Protein AF-0000000084335684 (afdb_homodimer)

Secondary structure (DSSP, 8-state):
--EEEEEEE-S-HHHHIIIIIIIT--EEEEEEESSTTSPEEEEEEETTEEEEEE-STTS--SS-EEEEES-TTHHHHHHHHHSS--TT--PPEE--TT-TTEEEEEEE-TTS-EEEEEEE--/--EEEEEEE-S-HHHHIIIIIIIT--EEEEEEESSTTSPEEEEEEETTEEEEEE-STTS--SS-EEEEES-TTHHHHHHHHHSS--TT--PPEE--TT-TTEEEEEEE-TTS-EEEEEEE--

InterPro domains:
  IPR000335 Bleomycin resistance protein [PF19581] (3-121)
  IPR029068 Glyoxalase/Bleomycin resistance protein/Dihydroxybiphenyl dioxygenase [G3DSA:3.10.180.10] (1-122)
  IPR029068 Glyoxalase/Bleomycin resistance protein/Dihydroxybiphenyl dioxygenase [SSF54593] (1-117)

Radius of gyration: 18.25 Å; Cα contacts (8 Å, |Δi|>4): 541; chains: 2; bounding box: 50×51×39 Å

Nearest PDB structures (foldseek):
  3l7t-assembly2_C  TM=7.095E-01  e=2.913E-07  Streptococcus mutans
  2p25-assembly1_A-2  TM=6.835E-01  e=1.635E-06  Enterococcus faecalis V583
  3hnq-assembly1_A  TM=6.588E-01  e=1.278E-06  Salmonella enterica subsp. enterica serovar Typhimurium
  5uhj-assembly2_B-3  TM=6.786E-01  e=2.677E-06  Streptomyces sp. CB03234
  2rk9-assembly1_B  TM=3.819E-01  e=3.561E-05  Vibrio splendidus 12B01

Structure (mmCIF, N/CA/C/O backbone):
data_AF-0000000084335684-model_v1
#
loop_
_entity.id
_entity.type
_entity.pdbx_description
1 polymer 'VOC domain-containing protein'
#
loop_
_atom_site.group_PDB
_atom_site.id
_atom_site.type_symbol
_atom_site.label_atom_id
_atom_site.label_alt_id
_atom_site.label_comp_id
_atom_site.label_asym_id
_atom_site.label_entity_id
_atom_site.label_seq_id
_atom_site.pdbx_PDB_ins_code
_atom_site.Cartn_x
_atom_site.Cartn_y
_atom_site.Cartn_z
_atom_site.occupancy
_atom_site.B_iso_or_equiv
_atom_site.auth_seq_id
_atom_site.auth_comp_id
_atom_site.auth_asym_id
_atom_site.auth_atom_id
_atom_site.pdbx_PDB_model_num
ATOM 1 N N . MET A 1 1 ? -1.826 -1.615 17.359 1 92 1 MET A N 1
ATOM 2 C CA . MET A 1 1 ? -0.884 -1.195 16.328 1 92 1 MET A CA 1
ATOM 3 C C . MET A 1 1 ? -1.596 -0.984 14.992 1 92 1 MET A C 1
ATOM 5 O O . MET A 1 1 ? -2.453 -1.781 14.609 1 92 1 MET A O 1
ATOM 9 N N . PRO A 1 2 ? -1.287 0.105 14.398 1 96.75 2 PRO A N 1
ATOM 10 C CA . PRO A 1 2 ? -1.98 0.333 13.125 1 96.75 2 PRO A CA 1
ATOM 11 C C . PRO A 1 2 ? -1.659 -0.731 12.078 1 96.75 2 PRO A C 1
ATOM 13 O O . PRO A 1 2 ? -0.6 -1.36 12.141 1 96.75 2 PRO A O 1
ATOM 16 N N . THR A 1 3 ? -2.57 -0.961 11.18 1 97.69 3 THR A N 1
ATOM 17 C CA . THR A 1 3 ? -2.4 -1.87 10.055 1 97.69 3 THR A CA 1
ATOM 18 C C . THR A 1 3 ? -2.453 -1.107 8.734 1 97.69 3 THR A C 1
ATOM 20 O O . THR A 1 3 ? -3.43 -0.412 8.453 1 97.69 3 THR A O 1
ATOM 23 N N . VAL A 1 4 ? -1.436 -1.189 7.996 1 98.75 4 VAL A N 1
ATOM 24 C CA . VAL A 1 4 ? -1.37 -0.541 6.691 1 98.75 4 VAL A CA 1
ATOM 25 C C . VAL A 1 4 ? -1.86 -1.501 5.609 1 98.75 4 VAL A C 1
ATOM 27 O O . VAL A 1 4 ? -1.345 -2.615 5.48 1 98.75 4 VAL A O 1
ATOM 30 N N . ILE A 1 5 ? -2.826 -1.04 4.84 1 98.81 5 ILE A N 1
ATOM 31 C CA . ILE A 1 5 ? -3.406 -1.877 3.795 1 98.81 5 ILE A CA 1
ATOM 32 C C . ILE A 1 5 ? -3.418 -1.117 2.471 1 98.81 5 ILE A C 1
ATOM 34 O O . ILE A 1 5 ? -4.219 -0.199 2.281 1 98.81 5 ILE A O 1
ATOM 38 N N . PRO A 1 6 ? -2.543 -1.491 1.569 1 98.75 6 PRO A N 1
ATOM 39 C CA . PRO A 1 6 ? -2.672 -0.898 0.236 1 98.75 6 PRO A CA 1
ATOM 40 C C . PRO A 1 6 ? -3.971 -1.294 -0.463 1 98.75 6 PRO A C 1
ATOM 42 O O . PRO A 1 6 ? -4.438 -2.426 -0.311 1 98.75 6 PRO A O 1
ATOM 45 N N . VAL A 1 7 ? -4.508 -0.344 -1.202 1 98.56 7 VAL A N 1
ATOM 46 C CA . VAL A 1 7 ? -5.637 -0.611 -2.092 1 98.56 7 VAL A CA 1
ATOM 47 C C . VAL A 1 7 ? -5.156 -0.622 -3.541 1 98.56 7 VAL A C 1
ATOM 49 O O . VAL A 1 7 ? -4.73 0.408 -4.066 1 98.56 7 VAL A O 1
ATOM 52 N N . LEU A 1 8 ? -5.273 -1.723 -4.16 1 98.62 8 LEU A N 1
ATOM 53 C CA . LEU A 1 8 ? -4.805 -1.87 -5.531 1 98.62 8 LEU A CA 1
ATOM 54 C C . LEU A 1 8 ? -5.977 -1.92 -6.508 1 98.62 8 LEU A C 1
ATOM 56 O O . LEU A 1 8 ? -6.961 -2.621 -6.262 1 98.62 8 LEU A O 1
ATOM 60 N N . ARG A 1 9 ? -5.828 -1.155 -7.586 1 98.31 9 ARG A N 1
ATOM 61 C CA . ARG A 1 9 ? -6.836 -1.132 -8.641 1 98.31 9 ARG A CA 1
ATOM 62 C C . ARG A 1 9 ? -6.867 -2.455 -9.398 1 98.31 9 ARG A C 1
ATOM 64 O O . ARG A 1 9 ? -5.816 -3.012 -9.727 1 98.31 9 ARG A O 1
ATOM 71 N N . ILE A 1 10 ? -8.016 -2.945 -9.641 1 98.31 10 ILE A N 1
ATOM 72 C CA . ILE A 1 10 ? -8.18 -4.121 -10.484 1 98.31 10 ILE A CA 1
ATOM 73 C C . ILE A 1 10 ? -9.258 -3.848 -11.539 1 98.31 10 ILE A C 1
ATOM 75 O O . ILE A 1 10 ? -10.07 -2.934 -11.375 1 98.31 10 ILE A O 1
ATOM 79 N N . TYR A 1 11 ? -9.305 -4.648 -12.656 1 96.81 11 TYR A N 1
ATOM 80 C CA . TYR A 1 11 ? -10.258 -4.391 -13.727 1 96.81 11 TYR A CA 1
ATOM 81 C C . TYR A 1 11 ? -11.133 -5.609 -13.992 1 96.81 11 TYR A C 1
ATOM 83 O O . TYR A 1 11 ? -12.25 -5.484 -14.5 1 96.81 11 TYR A O 1
ATOM 91 N N . ASP A 1 12 ? -10.602 -6.816 -13.75 1 96.81 12 ASP A N 1
ATOM 92 C CA . ASP A 1 12 ? -11.297 -8.062 -14.062 1 96.81 12 ASP A CA 1
ATOM 93 C C . ASP A 1 12 ? -11.281 -9.016 -12.875 1 96.81 12 ASP A C 1
ATOM 95 O O . ASP A 1 12 ? -10.219 -9.484 -12.461 1 96.81 12 ASP A O 1
ATOM 99 N N . TYR A 1 13 ? -12.438 -9.359 -12.391 1 97.19 13 TYR A N 1
ATOM 100 C CA . TYR A 1 13 ? -12.578 -10.18 -11.195 1 97.19 13 TYR A CA 1
ATOM 101 C C . TYR A 1 13 ? -11.914 -11.539 -11.383 1 97.19 13 TYR A C 1
ATOM 103 O O . TYR A 1 13 ? -11.125 -11.977 -10.547 1 97.19 13 TYR A O 1
ATOM 111 N N . ASN A 1 14 ? -12.227 -12.195 -12.477 1 97.94 14 ASN A N 1
ATOM 112 C CA . ASN A 1 14 ? -11.734 -13.555 -12.695 1 97.94 14 ASN A CA 1
ATOM 113 C C . ASN A 1 14 ? -10.219 -13.586 -12.82 1 97.94 14 ASN A C 1
ATOM 115 O O . ASN A 1 14 ? -9.562 -14.477 -12.273 1 97.94 14 A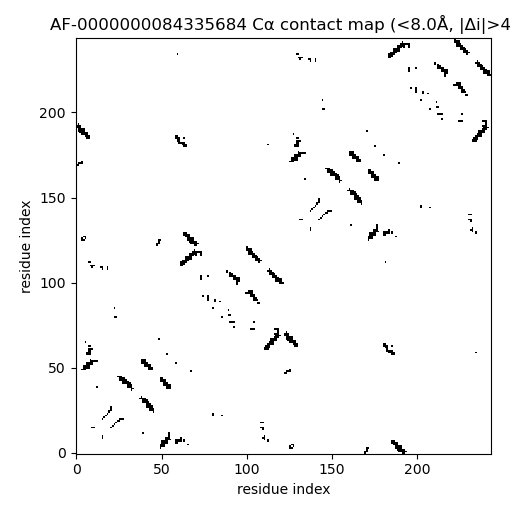SN A O 1
ATOM 119 N N . LYS A 1 15 ? -9.664 -12.641 -13.539 1 97.88 15 LYS A N 1
ATOM 120 C CA . LYS A 1 15 ? -8.211 -12.562 -13.672 1 97.88 15 LYS A CA 1
ATOM 121 C C . LYS A 1 15 ? -7.555 -12.242 -12.336 1 97.88 15 LYS A C 1
ATOM 123 O O . LYS A 1 15 ? -6.445 -12.703 -12.055 1 97.88 15 LYS A O 1
ATOM 128 N N . THR A 1 16 ? -8.234 -11.438 -11.578 1 98.38 16 THR A N 1
ATOM 129 C CA . THR A 1 16 ? -7.75 -11.086 -10.25 1 98.38 16 THR A CA 1
ATOM 130 C C . THR A 1 16 ? -7.695 -12.32 -9.352 1 98.38 16 THR A C 1
ATOM 132 O O . THR A 1 16 ? -6.688 -12.562 -8.68 1 98.38 16 THR A O 1
ATOM 135 N N . ILE A 1 17 ? -8.727 -13.102 -9.367 1 98.38 17 ILE A N 1
ATOM 136 C CA . ILE A 1 17 ? -8.805 -14.32 -8.562 1 98.38 17 ILE A CA 1
ATOM 137 C C . ILE A 1 17 ? -7.746 -15.32 -9.031 1 98.38 17 ILE A C 1
ATOM 139 O O . ILE A 1 17 ? -7.055 -15.93 -8.211 1 98.38 17 ILE A O 1
ATOM 143 N N . GLU A 1 18 ? -7.594 -15.453 -10.312 1 97.88 18 GLU A N 1
ATOM 144 C CA . GLU A 1 18 ? -6.57 -16.328 -10.875 1 97.88 18 GLU A CA 1
ATOM 145 C C . GLU A 1 18 ? -5.184 -15.961 -10.352 1 97.88 18 GLU A C 1
ATOM 147 O O . GLU A 1 18 ? -4.41 -16.844 -9.961 1 97.88 18 GLU A O 1
ATOM 152 N N . PHE A 1 19 ? -4.887 -14.742 -10.273 1 98.19 19 PHE A N 1
ATOM 153 C CA . PHE A 1 19 ? -3.561 -14.258 -9.906 1 98.19 19 PHE A CA 1
ATOM 154 C C . PHE A 1 19 ? -3.361 -14.305 -8.398 1 98.19 19 PHE A C 1
ATOM 156 O O . PHE A 1 19 ? -2.449 -14.969 -7.91 1 98.19 19 PHE A O 1
ATOM 163 N N . TYR A 1 20 ? -4.188 -13.648 -7.613 1 98.69 20 TYR A N 1
ATOM 164 C CA . TYR A 1 20 ? -3.957 -13.438 -6.191 1 98.69 20 TYR A CA 1
ATOM 165 C C . TYR A 1 20 ? -4.316 -14.68 -5.387 1 98.69 20 TYR A C 1
ATOM 167 O O . TYR A 1 20 ? -3.619 -15.031 -4.43 1 98.69 20 TYR A O 1
ATOM 175 N N . VAL A 1 21 ? -5.371 -15.328 -5.766 1 98.44 21 VAL A N 1
ATOM 176 C CA . VAL A 1 21 ? -5.875 -16.438 -4.953 1 98.44 21 VAL A CA 1
ATOM 177 C C . VAL A 1 21 ? -5.305 -17.75 -5.461 1 98.44 21 VAL A C 1
ATOM 179 O O . VAL A 1 21 ? -4.59 -18.453 -4.734 1 98.44 21 VAL A O 1
ATOM 182 N N . ASN A 1 22 ? -5.57 -18.047 -6.73 1 97.44 22 ASN A N 1
ATOM 183 C CA . ASN A 1 22 ? -5.223 -19.359 -7.25 1 97.44 22 ASN A CA 1
ATOM 184 C C . ASN A 1 22 ? -3.713 -19.516 -7.402 1 97.44 22 ASN A C 1
ATOM 186 O O . ASN A 1 22 ? -3.166 -20.578 -7.105 1 97.44 22 ASN A O 1
ATOM 190 N N . TRP A 1 23 ? -3.094 -18.516 -7.828 1 97.62 23 TRP A N 1
ATOM 191 C CA . TRP A 1 23 ? -1.664 -18.625 -8.086 1 97.62 23 TRP A CA 1
ATOM 192 C C . TRP A 1 23 ? -0.85 -18.203 -6.871 1 97.62 23 TRP A C 1
ATOM 194 O O . TRP A 1 23 ? -0.057 -18.984 -6.344 1 97.62 23 TRP A O 1
ATOM 204 N N . LEU A 1 24 ? -1.049 -17.031 -6.328 1 97.88 24 LEU A N 1
ATOM 205 C CA . LEU A 1 24 ? -0.228 -16.5 -5.242 1 97.88 24 LEU A CA 1
ATOM 206 C C . LEU A 1 24 ? -0.631 -17.125 -3.906 1 97.88 24 LEU A C 1
ATOM 208 O O . LEU A 1 24 ? 0.112 -17.031 -2.928 1 97.88 24 LEU A O 1
ATOM 212 N N . GLY A 1 25 ? -1.859 -17.594 -3.789 1 98.19 25 GLY A N 1
ATOM 213 C CA . GLY A 1 25 ? -2.26 -18.312 -2.594 1 98.19 25 GLY A CA 1
ATOM 214 C C . GLY A 1 25 ? -2.863 -17.422 -1.527 1 98.19 25 GLY A C 1
ATOM 215 O O . GLY A 1 25 ? -2.912 -17.797 -0.353 1 98.19 25 GLY A O 1
ATOM 216 N N . PHE A 1 26 ? -3.27 -16.234 -1.923 1 98.81 26 PHE A N 1
ATOM 217 C CA . PHE A 1 26 ? -4.027 -15.406 -0.987 1 98.81 26 PHE A CA 1
ATOM 218 C C . PHE A 1 26 ? -5.418 -15.984 -0.758 1 98.81 26 PHE A C 1
ATOM 220 O O . PHE A 1 26 ? -5.93 -16.734 -1.595 1 98.81 26 PHE A O 1
ATOM 227 N N . LYS A 1 27 ? -5.984 -15.617 0.351 1 98.75 27 LYS A N 1
ATOM 228 C CA . LYS A 1 27 ? -7.371 -15.961 0.646 1 98.75 27 LYS A CA 1
ATOM 229 C C . LYS A 1 27 ? -8.266 -14.719 0.59 1 98.75 27 LYS A C 1
ATOM 231 O O . LYS A 1 27 ? -7.832 -13.625 0.948 1 98.75 27 LYS A O 1
ATOM 236 N N . ILE A 1 28 ? -9.5 -14.891 0.204 1 98.81 28 ILE A N 1
ATOM 237 C CA . ILE A 1 28 ? -10.484 -13.812 0.277 1 98.81 28 ILE A CA 1
ATOM 238 C C . ILE A 1 28 ? -11.055 -13.734 1.69 1 98.81 28 ILE A C 1
ATOM 240 O O . ILE A 1 28 ? -11.664 -14.695 2.178 1 98.81 28 ILE A O 1
ATOM 244 N N . ASP A 1 29 ? -10.852 -12.641 2.291 1 98.69 29 ASP A N 1
ATOM 245 C CA . ASP A 1 29 ? -11.445 -12.461 3.611 1 98.69 29 ASP A CA 1
ATOM 246 C C . ASP A 1 29 ? -12.922 -12.078 3.502 1 98.69 29 ASP A C 1
ATOM 248 O O . ASP A 1 29 ? -13.766 -12.609 4.23 1 98.69 29 ASP A O 1
ATOM 252 N N . TRP A 1 30 ? -13.203 -11.078 2.674 1 97.94 30 TRP A N 1
ATOM 253 C CA . TRP A 1 30 ? -14.562 -10.656 2.369 1 97.94 30 TRP A CA 1
ATOM 254 C C . TRP A 1 30 ? -14.617 -9.914 1.037 1 97.94 30 TRP A C 1
ATOM 256 O O . TRP A 1 30 ? -13.594 -9.422 0.552 1 97.94 30 TRP A O 1
ATOM 266 N N . GLU A 1 31 ? -15.773 -9.891 0.473 1 96.81 31 GLU A N 1
ATOM 267 C CA . GLU A 1 31 ? -16.109 -9.125 -0.723 1 96.81 31 GLU A CA 1
ATOM 268 C C . GLU A 1 31 ? -17.359 -8.281 -0.504 1 96.81 31 GLU A C 1
ATOM 270 O O . GLU A 1 31 ? -18.297 -8.703 0.186 1 96.81 31 GLU A O 1
ATOM 275 N N . HIS A 1 32 ? -17.25 -7.156 -1.11 1 94.69 32 HIS A N 1
ATOM 276 C CA . HIS A 1 32 ? -18.422 -6.277 -1.031 1 94.69 32 HIS A CA 1
ATOM 277 C C . HIS A 1 32 ? -18.797 -5.746 -2.408 1 94.69 32 HIS A C 1
ATOM 279 O O . HIS A 1 32 ? -17.938 -5.375 -3.199 1 94.69 32 HIS A O 1
ATOM 285 N N . ARG A 1 33 ? -20.109 -5.832 -2.711 1 94.12 33 ARG A N 1
ATOM 286 C CA . ARG A 1 33 ? -20.719 -5.172 -3.855 1 94.12 33 ARG A CA 1
ATOM 287 C C . ARG A 1 33 ? -21.969 -4.391 -3.43 1 94.12 33 ARG A C 1
ATOM 289 O O . ARG A 1 33 ? -22.766 -4.875 -2.631 1 94.12 33 ARG A O 1
ATOM 296 N N . PHE A 1 34 ? -22.141 -3.209 -3.973 1 88.31 34 PHE A N 1
ATOM 297 C CA . PHE A 1 34 ? -23.312 -2.418 -3.617 1 88.31 34 PHE A CA 1
ATOM 298 C C . PHE A 1 34 ? -24.594 -3.064 -4.152 1 88.31 34 PHE A C 1
ATOM 300 O O . PHE A 1 34 ? -25.625 -3.076 -3.477 1 88.31 34 PHE A O 1
ATOM 307 N N . GLU A 1 35 ? -24.562 -3.467 -5.363 1 89.38 35 GLU A N 1
ATOM 308 C CA . GLU A 1 35 ? -25.641 -4.18 -6.039 1 89.38 35 GLU A CA 1
ATOM 309 C C . GLU A 1 35 ? -25.094 -5.203 -7.031 1 89.38 35 GLU A C 1
ATOM 311 O O . GLU A 1 35 ? -23.891 -5.273 -7.246 1 89.38 35 GLU A O 1
ATOM 316 N N . ASP A 1 36 ? -26.203 -5.77 -7.594 1 85.69 36 ASP A N 1
ATOM 317 C CA . ASP A 1 36 ? -25.797 -6.707 -8.641 1 85.69 36 ASP A CA 1
ATOM 318 C C . ASP A 1 36 ? -25.172 -5.973 -9.828 1 85.69 36 ASP A C 1
ATOM 320 O O . ASP A 1 36 ? -25.625 -4.887 -10.195 1 85.69 36 ASP A O 1
ATOM 324 N N . ASN A 1 37 ? -24.125 -6.234 -10.367 1 90.62 37 ASN A N 1
ATOM 325 C CA . ASN A 1 37 ? -23.453 -5.672 -11.531 1 90.62 37 ASN A CA 1
ATOM 326 C C . ASN A 1 37 ? -22.641 -4.426 -11.164 1 90.62 37 ASN A C 1
ATOM 328 O O . ASN A 1 37 ? -22.656 -3.439 -11.898 1 90.62 37 ASN A O 1
ATOM 332 N N . THR A 1 38 ? -22.375 -4.258 -9.969 1 93.69 38 THR A N 1
ATOM 333 C CA . THR A 1 38 ? -21.516 -3.17 -9.539 1 93.69 38 THR A CA 1
ATOM 334 C C . THR A 1 38 ? -20.109 -3.686 -9.219 1 93.69 38 THR A C 1
ATOM 336 O O . THR A 1 38 ? -19.922 -4.883 -9.008 1 93.69 38 THR A O 1
ATOM 339 N N . PRO A 1 39 ? -19.172 -2.814 -9.227 1 96 39 PRO A N 1
ATOM 340 C CA . PRO A 1 39 ? -17.781 -3.225 -8.992 1 96 39 PRO A CA 1
ATOM 341 C C . PRO A 1 39 ? -17.594 -3.879 -7.629 1 96 39 PRO A C 1
ATOM 343 O O . PRO A 1 39 ? -18.312 -3.566 -6.68 1 96 39 PRO A O 1
ATOM 346 N N . VAL A 1 40 ? -16.609 -4.684 -7.59 1 97.69 40 VAL A N 1
ATOM 347 C CA . VAL A 1 40 ? -16.297 -5.391 -6.355 1 97.69 40 VAL A CA 1
ATOM 348 C C . VAL A 1 40 ? -15.211 -4.629 -5.59 1 97.69 40 VAL A C 1
ATOM 350 O O . VAL A 1 40 ? -14.328 -4.016 -6.195 1 97.69 40 VAL A O 1
ATOM 353 N N . TYR A 1 41 ? -15.312 -4.625 -4.32 1 97.38 41 TYR A N 1
ATOM 354 C CA . TYR A 1 41 ? -14.266 -4.301 -3.361 1 97.38 41 TYR A CA 1
ATOM 355 C C . TYR A 1 41 ? -13.992 -5.48 -2.432 1 97.38 41 TYR A C 1
ATOM 357 O O . TYR A 1 41 ? -14.922 -6.043 -1.85 1 97.38 41 TYR A O 1
ATOM 365 N N . MET A 1 42 ? -12.719 -5.855 -2.301 1 98.38 42 MET A N 1
ATOM 366 C CA . MET A 1 42 ? -12.461 -7.039 -1.482 1 98.38 42 MET A CA 1
ATOM 367 C C . MET A 1 42 ? -11.164 -6.891 -0.7 1 98.38 42 MET A C 1
ATOM 369 O O . MET A 1 42 ? -10.281 -6.121 -1.09 1 98.38 42 MET A O 1
ATOM 373 N N . GLN A 1 43 ? -11.125 -7.605 0.397 1 98.75 43 GLN A N 1
ATOM 374 C CA . GLN A 1 43 ? -9.867 -7.805 1.109 1 98.75 43 GLN A CA 1
ATOM 375 C C . GLN A 1 43 ? -9.359 -9.234 0.935 1 98.75 43 GLN A C 1
ATOM 377 O O . GLN A 1 43 ? -10.125 -10.188 1.05 1 98.75 43 GLN A O 1
ATOM 382 N N . VAL A 1 44 ? -8.07 -9.352 0.601 1 98.88 44 VAL A N 1
ATOM 383 C CA . VAL A 1 44 ? -7.406 -10.648 0.568 1 98.88 44 VAL A CA 1
ATOM 384 C C . VAL A 1 44 ? -6.234 -10.656 1.547 1 98.88 44 VAL A C 1
ATOM 386 O O . VAL A 1 44 ? -5.691 -9.602 1.883 1 98.88 44 VAL A O 1
ATOM 389 N N . SER A 1 45 ? -5.879 -11.875 1.994 1 98.81 45 SER A N 1
ATOM 390 C CA . SER A 1 45 ? -4.773 -11.969 2.943 1 98.81 45 SER A CA 1
ATOM 391 C C . SER A 1 45 ? -3.92 -13.203 2.682 1 98.81 45 SER A C 1
ATOM 393 O O . SER A 1 45 ? -4.391 -14.172 2.086 1 98.81 45 SER A O 1
ATOM 395 N N . LYS A 1 46 ? -2.73 -13.227 2.936 1 98.44 46 LYS A N 1
ATOM 396 C CA . LYS A 1 46 ? -1.769 -14.312 3.08 1 98.44 46 LYS A CA 1
ATOM 397 C C . LYS A 1 46 ? -0.983 -14.18 4.383 1 98.44 46 LYS A C 1
ATOM 399 O O . LYS A 1 46 ? -0.002 -13.438 4.449 1 98.44 46 LYS A O 1
ATOM 404 N N . GLY A 1 47 ? -1.451 -14.945 5.441 1 96.81 47 GLY A N 1
ATOM 405 C CA . GLY A 1 47 ? -0.948 -14.664 6.777 1 96.81 47 GLY A CA 1
ATOM 406 C C . GLY A 1 47 ? -1.273 -13.258 7.25 1 96.81 47 GLY A C 1
ATOM 407 O O . GLY A 1 47 ? -2.436 -12.844 7.234 1 96.81 47 GLY A O 1
ATOM 408 N N . ASP A 1 48 ? -0.213 -12.492 7.566 1 96.62 48 ASP A N 1
ATOM 409 C CA . ASP A 1 48 ? -0.411 -11.148 8.109 1 96.62 48 ASP A CA 1
ATOM 410 C C . ASP A 1 48 ? -0.372 -10.102 7.004 1 96.62 48 ASP A C 1
ATOM 412 O O . ASP A 1 48 ? -0.43 -8.898 7.281 1 96.62 48 ASP A O 1
ATOM 416 N N . ILE A 1 49 ? -0.248 -10.508 5.805 1 98.56 49 ILE A N 1
ATOM 417 C CA . ILE A 1 49 ? -0.284 -9.594 4.672 1 98.56 49 ILE A CA 1
ATOM 418 C C . ILE A 1 49 ? -1.734 -9.297 4.293 1 98.56 49 ILE A C 1
ATOM 420 O O . ILE A 1 49 ? -2.51 -10.219 4.02 1 98.56 49 ILE A O 1
ATOM 424 N N . LEU A 1 50 ? -2.082 -8.055 4.273 1 98.81 50 LEU A N 1
ATOM 425 C CA . LEU A 1 50 ? -3.418 -7.625 3.873 1 98.81 50 LEU A CA 1
ATOM 426 C C . LEU A 1 50 ? -3.354 -6.703 2.66 1 98.81 50 LEU A C 1
ATOM 428 O O . LEU A 1 50 ? -2.543 -5.777 2.623 1 98.81 50 LEU A O 1
ATOM 432 N N . LEU A 1 51 ? -4.16 -6.988 1.713 1 98.88 51 LEU A N 1
ATOM 433 C CA . LEU A 1 51 ? -4.379 -6.125 0.557 1 98.88 51 LEU A CA 1
ATOM 434 C C . LEU A 1 51 ? -5.871 -5.895 0.328 1 98.88 51 LEU A C 1
ATOM 436 O O . LEU A 1 51 ? -6.676 -6.812 0.485 1 98.88 51 LEU A O 1
ATOM 440 N N . ASN A 1 52 ? -6.184 -4.688 -0.043 1 98.81 52 ASN A N 1
ATOM 441 C CA . ASN A 1 52 ? -7.488 -4.457 -0.653 1 98.81 52 ASN A CA 1
ATOM 442 C C . ASN A 1 52 ? -7.387 -4.352 -2.172 1 98.81 52 ASN A C 1
ATOM 444 O O . ASN A 1 52 ? -6.422 -3.791 -2.695 1 98.81 52 ASN A O 1
ATOM 448 N N . LEU A 1 53 ? -8.305 -4.926 -2.814 1 98.75 53 LEU A N 1
ATOM 449 C CA . LEU A 1 53 ? -8.445 -4.891 -4.266 1 98.75 53 LEU A CA 1
ATOM 450 C C . LEU A 1 53 ? -9.758 -4.23 -4.676 1 98.75 53 LEU A C 1
ATOM 452 O O . LEU A 1 53 ? -10.828 -4.66 -4.246 1 98.75 53 LEU A O 1
ATOM 456 N N . SER A 1 54 ? -9.656 -3.238 -5.516 1 98.38 54 SER A N 1
ATOM 457 C CA . SER A 1 54 ? -10.859 -2.463 -5.805 1 98.38 54 SER A CA 1
ATOM 458 C C . SER A 1 54 ? -11.117 -2.371 -7.305 1 98.38 54 SER A C 1
ATOM 460 O O . SER A 1 54 ? -10.227 -1.981 -8.07 1 98.38 54 SER A O 1
ATOM 462 N N . GLU A 1 55 ? -12.305 -2.654 -7.66 1 97.62 55 GLU A N 1
ATOM 463 C CA . GLU A 1 55 ? -12.742 -2.504 -9.047 1 97.62 55 GLU A CA 1
ATOM 464 C C . GLU A 1 55 ? -13.352 -1.126 -9.281 1 97.62 55 GLU A C 1
ATOM 466 O O . GLU A 1 55 ? -13.727 -0.792 -10.406 1 97.62 55 GLU A O 1
ATOM 471 N N . HIS A 1 56 ? -13.477 -0.262 -8.289 1 95.88 56 HIS A N 1
ATOM 472 C CA . HIS A 1 56 ? -14.117 1.045 -8.406 1 95.88 56 HIS A CA 1
ATOM 473 C C . HIS A 1 56 ? -13.203 2.043 -9.109 1 95.88 56 HIS A C 1
ATOM 475 O O . HIS A 1 56 ? -12.023 2.158 -8.773 1 95.88 56 HIS A O 1
ATOM 481 N N . HIS A 1 57 ? -13.82 2.742 -10.031 1 92.25 57 HIS A N 1
ATOM 482 C CA . HIS A 1 57 ? -13.094 3.857 -10.617 1 92.25 57 HIS A CA 1
ATOM 483 C C . HIS A 1 57 ? -12.727 4.895 -9.562 1 92.25 57 HIS A C 1
ATOM 485 O O . HIS A 1 57 ? -13.531 5.191 -8.672 1 92.25 57 HIS A O 1
ATOM 491 N N . GLY A 1 58 ? -11.539 5.336 -9.578 1 90.44 58 GLY A N 1
ATOM 492 C CA . GLY A 1 58 ? -11.125 6.355 -8.633 1 90.44 58 GLY A CA 1
ATOM 493 C C . GLY A 1 58 ? -10.406 5.785 -7.422 1 90.44 58 GLY A C 1
ATOM 494 O O . GLY A 1 58 ? -9.773 6.523 -6.664 1 90.44 58 GLY A O 1
ATOM 495 N N . ASP A 1 59 ? -10.562 4.434 -7.148 1 93 59 ASP A N 1
ATOM 496 C CA . ASP A 1 59 ? -9.891 3.787 -6.027 1 93 59 ASP A CA 1
ATOM 497 C C . ASP A 1 59 ? -8.453 3.412 -6.391 1 93 59 ASP A C 1
ATOM 499 O O . ASP A 1 59 ? -8.07 2.244 -6.293 1 93 59 ASP A O 1
ATOM 503 N N . GLY A 1 60 ? -7.789 4.414 -6.848 1 93.06 60 GLY A N 1
ATOM 504 C CA . GLY A 1 60 ? -6.406 4.168 -7.227 1 93.06 60 GLY A CA 1
ATOM 505 C C . GLY A 1 60 ? -6.207 4.059 -8.727 1 93.06 60 GLY A C 1
ATOM 506 O O . GLY A 1 60 ? -7.16 4.199 -9.5 1 93.06 60 GLY A O 1
ATOM 507 N N . SER A 1 61 ? -4.977 3.932 -9.133 1 94.62 61 SER A N 1
ATOM 508 C CA . SER A 1 61 ? -4.586 3.768 -10.531 1 94.62 61 SER A CA 1
ATOM 509 C C . SER A 1 61 ? -3.846 2.451 -10.75 1 94.62 61 SER A C 1
ATOM 511 O O . SER A 1 61 ? -3.342 1.853 -9.797 1 94.62 61 SER A O 1
ATOM 513 N N . PRO A 1 62 ? -3.842 1.984 -12.016 1 95.44 62 PRO A N 1
ATOM 514 C CA . PRO A 1 62 ? -3.002 0.818 -12.297 1 95.44 62 PRO A CA 1
ATOM 515 C C . PRO A 1 62 ? -1.531 1.056 -11.969 1 95.44 62 PRO A C 1
ATOM 517 O O . PRO A 1 62 ? -1.128 2.195 -11.719 1 95.44 62 PRO A O 1
ATOM 520 N N . ASN A 1 63 ? -0.82 0.004 -11.836 1 97.25 63 ASN A N 1
ATOM 521 C CA . ASN A 1 63 ? 0.626 0.047 -11.648 1 97.25 63 ASN A CA 1
ATOM 522 C C . ASN A 1 63 ? 0.99 0.45 -10.219 1 97.25 63 ASN A C 1
ATOM 524 O O . ASN A 1 63 ? 1.947 1.196 -10.008 1 97.25 63 ASN A O 1
ATOM 528 N N . GLY A 1 64 ? 0.165 0.017 -9.273 1 97.62 64 GLY A N 1
ATOM 529 C CA . GLY A 1 64 ? 0.557 0.176 -7.883 1 97.62 64 GLY A CA 1
ATOM 530 C C . GLY A 1 64 ? 1.775 -0.647 -7.508 1 97.62 64 GLY A C 1
ATOM 531 O O . GLY A 1 64 ? 2.148 -1.576 -8.227 1 97.62 64 GLY A O 1
ATOM 532 N N . ARG A 1 65 ? 2.408 -0.24 -6.41 1 98.31 65 AR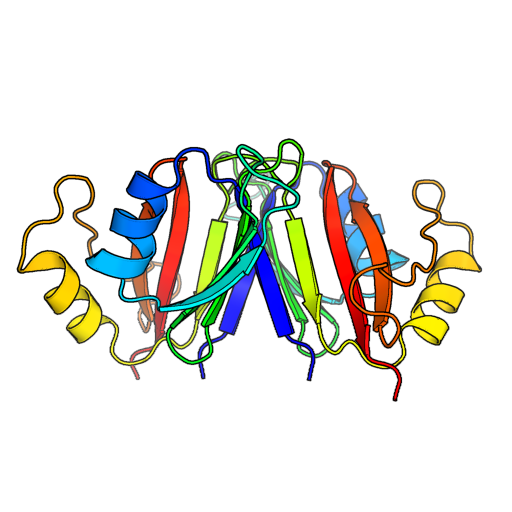G A N 1
ATOM 533 C CA . ARG A 1 65 ? 3.613 -0.921 -5.949 1 98.31 65 ARG A CA 1
ATOM 534 C C . ARG A 1 65 ? 3.561 -1.166 -4.445 1 98.31 65 ARG A C 1
ATOM 536 O O . ARG A 1 65 ? 3.223 -0.264 -3.674 1 98.31 65 ARG A O 1
ATOM 543 N N . VAL A 1 66 ? 3.877 -2.385 -4.051 1 98.69 66 VAL A N 1
ATOM 544 C CA . VAL A 1 66 ? 3.885 -2.789 -2.646 1 98.69 66 VAL A CA 1
ATOM 545 C C . VAL A 1 66 ? 5.141 -3.609 -2.354 1 98.69 66 VAL A C 1
ATOM 547 O O . VAL A 1 66 ? 5.484 -4.52 -3.111 1 98.69 66 VAL A O 1
ATOM 550 N N . ARG A 1 67 ? 5.797 -3.283 -1.3 1 98.38 67 ARG A N 1
ATOM 551 C CA . ARG A 1 67 ? 6.871 -4.113 -0.764 1 98.38 67 ARG A CA 1
ATOM 552 C C . ARG A 1 67 ? 6.398 -4.906 0.447 1 98.38 67 ARG A C 1
ATOM 554 O O . ARG A 1 67 ? 5.668 -4.387 1.293 1 98.38 67 ARG A O 1
ATOM 561 N N . ILE A 1 68 ? 6.742 -6.117 0.48 1 98.69 68 ILE A N 1
ATOM 562 C CA . ILE A 1 68 ? 6.4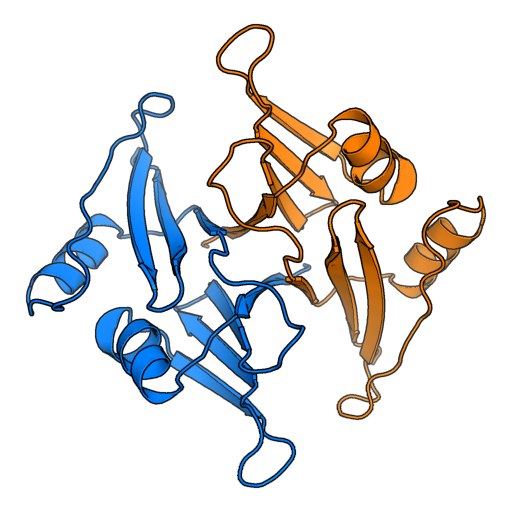57 -7 1.604 1 98.69 68 ILE A CA 1
ATOM 563 C C . ILE A 1 68 ? 7.762 -7.496 2.221 1 98.69 68 ILE A C 1
ATOM 565 O O . ILE A 1 68 ? 8.367 -8.445 1.725 1 98.69 68 ILE A O 1
ATOM 569 N N . LEU A 1 69 ? 8.125 -6.91 3.34 1 97.44 69 LEU A N 1
ATOM 570 C CA . LEU A 1 69 ? 9.391 -7.219 4.004 1 97.44 69 LEU A CA 1
ATOM 571 C C . LEU A 1 69 ? 9.211 -8.344 5.012 1 97.44 69 LEU A C 1
ATOM 573 O O . LEU A 1 69 ? 8.094 -8.617 5.457 1 97.44 69 LEU A O 1
ATOM 577 N N . ASN A 1 70 ? 10.305 -9 5.336 1 97.5 70 ASN A N 1
ATOM 578 C CA . ASN A 1 70 ? 10.344 -10.07 6.332 1 97.5 70 ASN A CA 1
ATOM 579 C C . ASN A 1 70 ? 9.422 -11.219 5.953 1 97.5 70 ASN A C 1
ATOM 581 O O . ASN A 1 70 ? 8.727 -11.773 6.812 1 97.5 70 ASN A O 1
ATOM 585 N N . PHE A 1 71 ? 9.281 -11.453 4.707 1 98.06 71 PHE A N 1
ATOM 586 C CA . PHE A 1 71 ? 8.547 -12.617 4.223 1 98.06 71 PHE A CA 1
ATOM 587 C C . PHE A 1 71 ? 9.359 -13.891 4.402 1 98.06 71 PHE A C 1
ATOM 589 O O . PHE A 1 71 ? 10.273 -14.164 3.625 1 98.06 71 PHE A O 1
ATOM 596 N N . LYS A 1 72 ? 9.031 -14.695 5.289 1 97 72 LYS A N 1
ATOM 597 C CA . LYS A 1 72 ? 9.805 -15.898 5.594 1 97 72 LYS A CA 1
ATOM 598 C C . LYS A 1 72 ? 9.492 -17.016 4.609 1 97 72 LYS A C 1
ATOM 600 O O . LYS A 1 72 ? 8.328 -17.234 4.262 1 97 72 LYS A O 1
ATOM 605 N N . GLY A 1 73 ? 10.531 -17.688 4.184 1 96.94 73 GLY A N 1
ATOM 606 C CA . GLY A 1 73 ? 10.352 -18.844 3.311 1 96.94 73 GLY A CA 1
ATOM 607 C C . GLY A 1 73 ? 10.164 -18.469 1.854 1 96.94 73 GLY A C 1
ATOM 608 O O . GLY A 1 73 ? 9.422 -19.125 1.125 1 96.94 73 GLY A O 1
ATOM 609 N N . LEU A 1 74 ? 10.867 -17.406 1.48 1 97.75 74 LEU A N 1
ATOM 610 C CA . LEU A 1 74 ? 10.648 -16.859 0.144 1 97.75 74 LEU A CA 1
ATOM 611 C C . LEU A 1 74 ? 11.125 -17.844 -0.924 1 97.75 74 LEU A C 1
ATOM 613 O O . LEU A 1 74 ? 10.477 -17.984 -1.964 1 97.75 74 LEU A O 1
ATOM 617 N N . ARG A 1 75 ? 12.219 -18.516 -0.739 1 96.5 75 ARG A N 1
ATOM 618 C CA . ARG A 1 75 ? 12.734 -19.469 -1.731 1 96.5 75 ARG A CA 1
ATOM 619 C C . ARG A 1 75 ? 11.742 -20.609 -1.964 1 96.5 75 ARG A C 1
ATOM 621 O O . ARG A 1 75 ? 11.5 -21 -3.107 1 96.5 75 ARG A O 1
ATOM 628 N N . ALA A 1 76 ? 11.234 -21.156 -0.87 1 96.94 76 ALA A N 1
ATOM 629 C CA . ALA A 1 76 ? 10.242 -22.219 -0.994 1 96.94 76 ALA A CA 1
ATOM 630 C C . ALA A 1 76 ? 8.984 -21.719 -1.693 1 96.94 76 ALA A C 1
ATOM 632 O O . ALA A 1 76 ? 8.398 -22.422 -2.518 1 96.94 76 ALA A O 1
ATOM 633 N N . TYR A 1 77 ? 8.586 -20.516 -1.297 1 97.12 77 TYR A N 1
ATOM 634 C CA . TYR A 1 77 ? 7.434 -19.891 -1.932 1 97.12 77 TYR A CA 1
ATOM 635 C C . TYR A 1 77 ? 7.668 -19.688 -3.424 1 97.12 77 TYR A C 1
ATOM 637 O O . TYR A 1 77 ? 6.809 -20.016 -4.246 1 97.12 77 TYR A O 1
ATOM 645 N N . HIS A 1 78 ? 8.773 -19.219 -3.787 1 96.94 78 HIS A N 1
ATOM 646 C CA . HIS A 1 78 ? 9.18 -19.047 -5.18 1 96.94 78 HIS A CA 1
ATOM 647 C C . HIS A 1 78 ? 9.102 -20.375 -5.941 1 96.94 78 HIS A C 1
ATOM 649 O O . HIS A 1 78 ? 8.555 -20.422 -7.047 1 96.94 78 HIS A O 1
ATOM 655 N N . GLN A 1 79 ? 9.625 -21.391 -5.383 1 95.81 79 GLN A N 1
ATOM 656 C CA . GLN A 1 79 ? 9.586 -22.719 -6.012 1 95.81 79 GLN A CA 1
ATOM 657 C C . GLN A 1 79 ? 8.148 -23.172 -6.246 1 95.81 79 GLN A C 1
ATOM 659 O O . GLN A 1 79 ? 7.832 -23.719 -7.301 1 95.81 79 GLN A O 1
ATOM 664 N N . SER A 1 80 ? 7.34 -22.906 -5.285 1 95.25 80 SER A N 1
ATOM 665 C CA . SER A 1 80 ? 5.949 -23.344 -5.395 1 95.25 80 SER A CA 1
ATOM 666 C C . SER A 1 80 ? 5.23 -22.594 -6.52 1 95.25 80 SER A C 1
ATOM 668 O O . SER A 1 80 ? 4.324 -23.141 -7.148 1 95.25 80 SER A O 1
ATOM 670 N N . LEU A 1 81 ? 5.594 -21.391 -6.773 1 95.56 81 LEU A N 1
ATOM 671 C CA . LEU A 1 81 ? 4.949 -20.578 -7.797 1 95.56 81 LEU A CA 1
ATOM 672 C C . LEU A 1 81 ? 5.434 -20.969 -9.188 1 95.56 81 LEU A C 1
ATOM 674 O O . LEU A 1 81 ? 4.703 -20.812 -10.172 1 95.56 81 LEU A 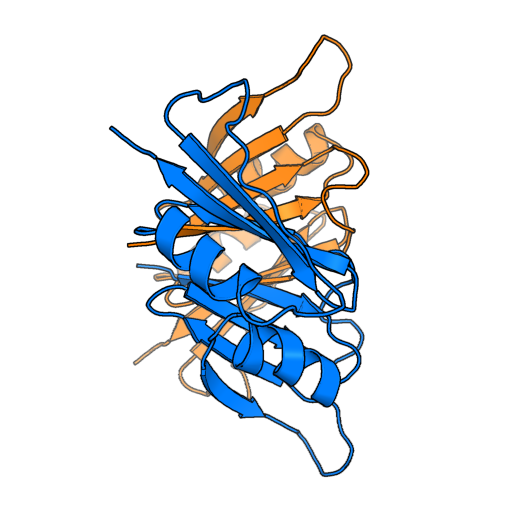O 1
ATOM 678 N N . ASN A 1 82 ? 6.625 -21.438 -9.336 1 90.75 82 ASN A N 1
ATOM 679 C CA . ASN A 1 82 ? 7.234 -21.703 -10.633 1 90.75 82 ASN A CA 1
ATOM 680 C C . ASN A 1 82 ? 7.031 -23.156 -11.055 1 90.75 82 ASN A C 1
ATOM 682 O O . ASN A 1 82 ? 7.34 -23.531 -12.188 1 90.75 82 ASN A O 1
ATOM 686 N N . ASN A 1 83 ? 6.605 -24.031 -10.297 1 78.5 83 ASN A N 1
ATOM 687 C CA . ASN A 1 83 ? 6.375 -25.422 -10.672 1 78.5 83 ASN A CA 1
ATOM 688 C C . ASN A 1 83 ? 5.164 -25.562 -11.586 1 78.5 83 ASN A C 1
ATOM 690 O O . ASN A 1 83 ? 5.301 -25.953 -12.75 1 78.5 83 ASN A O 1
ATOM 694 N N . PRO A 1 84 ? 3.754 -25.531 -11.016 1 67.81 84 PRO A N 1
ATOM 695 C CA . PRO A 1 84 ? 2.955 -25.406 -12.234 1 67.81 84 PRO A CA 1
ATOM 696 C C . PRO A 1 84 ? 3.102 -24.031 -12.898 1 67.81 84 PRO A C 1
ATOM 698 O O . PRO A 1 84 ? 3.184 -23.016 -12.211 1 67.81 84 PRO A O 1
ATOM 701 N N . GLN A 1 85 ? 3.316 -24.016 -14.203 1 79.38 85 GLN A N 1
ATOM 702 C CA . GLN A 1 85 ? 3.662 -22.828 -14.984 1 79.38 85 GLN A CA 1
ATOM 703 C C . GLN A 1 85 ? 2.471 -21.891 -15.109 1 79.38 85 GLN A C 1
ATOM 705 O O . GLN A 1 85 ? 1.428 -22.266 -15.648 1 79.38 85 GLN A O 1
ATOM 710 N N . TYR A 1 86 ? 2.49 -20.891 -14.289 1 88.44 86 TYR A N 1
ATOM 711 C CA . TYR A 1 86 ? 1.597 -19.75 -14.523 1 88.44 86 TYR A CA 1
ATOM 712 C C . TYR A 1 86 ? 2.025 -18.969 -15.758 1 88.44 86 TYR A C 1
ATOM 714 O O . TYR A 1 86 ? 3.193 -18.594 -15.883 1 88.44 86 TYR A O 1
ATOM 722 N N . LYS A 1 87 ? 1.155 -18.797 -16.672 1 90.94 87 LYS A N 1
ATOM 723 C CA . LYS A 1 87 ? 1.47 -18.359 -18.031 1 90.94 87 LYS A CA 1
ATOM 724 C C . LYS A 1 87 ? 1.939 -16.906 -18.047 1 90.94 87 LYS A C 1
ATOM 726 O O . LYS A 1 87 ? 2.691 -16.5 -18.938 1 90.94 87 LYS A O 1
ATOM 731 N N . TYR A 1 88 ? 1.602 -16.141 -17.078 1 92.69 88 TYR A N 1
ATOM 732 C CA . TYR A 1 88 ? 1.764 -14.703 -17.234 1 92.69 88 TYR A CA 1
ATOM 733 C C . TYR A 1 88 ? 2.922 -14.188 -16.391 1 92.69 88 TYR A C 1
ATOM 735 O O . TYR A 1 88 ? 3.289 -13.016 -16.484 1 92.69 88 TYR A O 1
ATOM 743 N N . ASN A 1 89 ? 3.445 -15.078 -15.484 1 93.25 89 ASN A N 1
ATOM 744 C CA . ASN A 1 89 ? 4.555 -14.664 -14.641 1 93.25 89 ASN A CA 1
ATOM 745 C C . ASN A 1 89 ? 5.602 -15.766 -14.508 1 93.25 89 ASN A C 1
ATOM 747 O O . ASN A 1 89 ? 5.254 -16.938 -14.398 1 93.25 89 ASN A O 1
ATOM 751 N N . ARG A 1 90 ? 6.898 -15.375 -14.586 1 92.69 90 ARG A N 1
ATOM 752 C CA . ARG A 1 90 ? 8.039 -16.219 -14.219 1 92.69 90 ARG A CA 1
ATOM 753 C C . ARG A 1 90 ? 9.039 -15.445 -13.375 1 92.69 90 ARG A C 1
ATOM 755 O O . ARG A 1 90 ? 10.141 -15.141 -13.836 1 92.69 90 ARG A O 1
ATOM 762 N N . PRO A 1 91 ? 8.578 -15.203 -12.172 1 94.88 91 PRO A N 1
ATOM 763 C CA . PRO A 1 91 ? 9.438 -14.344 -11.352 1 94.88 91 PRO A CA 1
ATOM 764 C C . PRO A 1 91 ? 10.766 -15.008 -10.992 1 94.88 91 PRO A C 1
ATOM 766 O O . PRO A 1 91 ? 10.812 -16.234 -10.789 1 94.88 91 PRO A O 1
ATOM 769 N N . GLY A 1 92 ? 11.812 -14.258 -10.969 1 95.56 92 GLY A N 1
ATOM 770 C CA . GLY A 1 92 ? 13.102 -14.719 -10.469 1 95.56 92 GLY A CA 1
ATOM 771 C C . GLY A 1 92 ? 13.391 -14.25 -9.055 1 95.56 92 GLY A C 1
ATOM 772 O O . GLY A 1 92 ? 12.648 -13.43 -8.5 1 95.56 92 GLY A O 1
ATOM 773 N N . LEU A 1 93 ? 14.344 -14.891 -8.477 1 96.69 93 LEU A N 1
ATOM 774 C CA . LEU A 1 93 ? 14.914 -14.391 -7.23 1 96.69 93 LEU A CA 1
ATOM 775 C C . LEU A 1 93 ? 16.078 -13.453 -7.508 1 96.69 93 LEU A C 1
ATOM 777 O O . LEU A 1 93 ? 16.922 -13.742 -8.359 1 96.69 93 LEU A O 1
ATOM 781 N N . VAL A 1 94 ? 16.031 -12.383 -6.824 1 96.62 94 VAL A N 1
ATOM 782 C CA . VAL A 1 94 ? 17.062 -11.383 -7.043 1 96.62 94 VAL A CA 1
ATOM 783 C C . VAL A 1 94 ? 17.719 -11.016 -5.711 1 96.62 94 VAL A C 1
ATOM 785 O O . VAL A 1 94 ? 17.031 -10.82 -4.707 1 96.62 94 VAL A O 1
ATOM 788 N N . ILE A 1 95 ? 18.984 -10.984 -5.672 1 94.38 95 ILE A N 1
ATOM 789 C CA . ILE A 1 95 ? 19.719 -10.383 -4.566 1 94.38 95 ILE A CA 1
ATOM 790 C C . ILE A 1 95 ? 20.031 -8.922 -4.883 1 94.38 95 ILE A C 1
ATOM 792 O O . ILE A 1 95 ? 20.797 -8.625 -5.801 1 94.38 95 ILE A O 1
ATOM 796 N N . PRO A 1 96 ? 19.375 -8.062 -4.133 1 89.56 96 PRO A N 1
ATOM 797 C CA . PRO A 1 96 ? 19.625 -6.66 -4.465 1 89.56 96 PRO A CA 1
ATOM 798 C C . PRO A 1 96 ? 21.094 -6.254 -4.25 1 89.56 96 PRO A C 1
ATOM 800 O O . PRO A 1 96 ? 21.734 -6.719 -3.305 1 89.56 96 PRO A O 1
ATOM 803 N N . GLU A 1 97 ? 21.562 -5.312 -5.047 1 84.25 97 GLU A N 1
ATOM 804 C CA . GLU A 1 97 ? 22.953 -4.867 -4.973 1 84.25 97 GLU A CA 1
ATOM 805 C C . GLU A 1 97 ? 23.234 -4.16 -3.65 1 84.25 97 GLU A C 1
ATOM 807 O O . GLU A 1 97 ? 24.312 -4.312 -3.084 1 84.25 97 GLU A O 1
ATOM 812 N N . TRP A 1 98 ? 22.281 -3.488 -3.164 1 80.56 98 TRP A N 1
ATOM 813 C CA . TRP A 1 98 ? 22.469 -2.641 -1.992 1 80.56 98 TRP A CA 1
ATOM 814 C C . TRP A 1 98 ? 22.297 -3.443 -0.707 1 80.56 98 TRP A C 1
ATOM 816 O O . TRP A 1 98 ? 22.609 -2.957 0.383 1 80.56 98 TRP A O 1
ATOM 826 N N . ASP A 1 99 ? 21.766 -4.68 -0.76 1 85.88 99 ASP A N 1
ATOM 827 C CA . ASP A 1 99 ? 21.594 -5.555 0.397 1 85.88 99 ASP A CA 1
ATOM 828 C C . ASP A 1 99 ? 21.844 -7.012 0.03 1 85.88 99 ASP A C 1
ATOM 830 O O . ASP A 1 99 ? 20.906 -7.77 -0.214 1 85.88 99 ASP A O 1
ATOM 834 N N . PRO A 1 100 ? 23.078 -7.422 0.144 1 88.94 100 PRO A N 1
ATOM 835 C CA . PRO A 1 100 ? 23.438 -8.773 -0.287 1 88.94 100 PRO A CA 1
ATOM 836 C C . PRO A 1 100 ? 22.859 -9.859 0.626 1 88.94 100 PRO A C 1
ATOM 838 O O . PRO A 1 100 ? 22.906 -11.039 0.282 1 88.94 100 PRO A O 1
ATOM 841 N N . SER A 1 101 ? 22.375 -9.5 1.712 1 93.31 101 SER A N 1
ATOM 842 C CA . SER A 1 101 ? 21.812 -10.469 2.656 1 93.31 101 SER A CA 1
ATOM 843 C C . SER A 1 101 ? 20.312 -10.648 2.445 1 93.31 101 SER A C 1
ATOM 845 O O . SER A 1 101 ? 19.656 -11.367 3.205 1 93.31 101 SER A O 1
ATOM 847 N N . ALA A 1 102 ? 19.828 -10.047 1.399 1 95.38 102 ALA A N 1
ATOM 848 C CA . ALA A 1 102 ? 18.391 -10.133 1.148 1 95.38 102 ALA A CA 1
ATOM 849 C C . ALA A 1 102 ? 18.109 -10.789 -0.198 1 95.38 102 ALA A C 1
ATOM 851 O O . ALA A 1 102 ? 18.953 -10.773 -1.097 1 95.38 102 ALA A O 1
ATOM 852 N N . ILE A 1 103 ? 17 -11.398 -0.273 1 97 103 ILE A N 1
ATOM 853 C CA . ILE A 1 103 ? 16.469 -11.859 -1.553 1 97 103 IL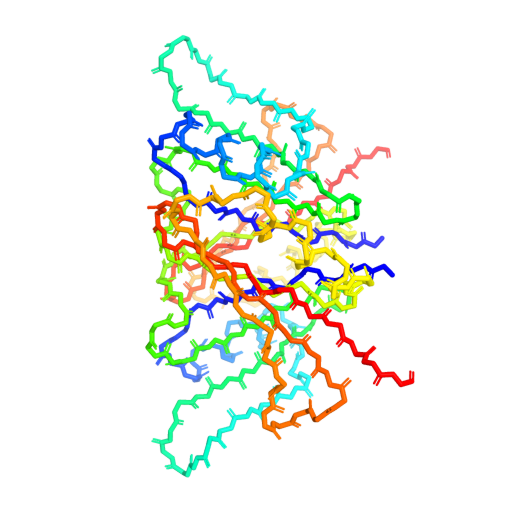E A CA 1
ATOM 854 C C . ILE A 1 103 ? 15.078 -11.258 -1.781 1 97 103 ILE A C 1
ATOM 856 O O . ILE A 1 103 ? 14.32 -11.055 -0.832 1 97 103 ILE A O 1
ATOM 860 N N . ASN A 1 104 ? 14.836 -10.984 -3.084 1 97.88 104 ASN A N 1
ATOM 861 C CA . ASN A 1 104 ? 13.539 -10.422 -3.459 1 97.88 104 ASN A CA 1
ATOM 862 C C . ASN A 1 104 ? 12.914 -11.18 -4.621 1 97.88 104 ASN A C 1
ATOM 864 O O . ASN A 1 104 ? 13.617 -11.781 -5.43 1 97.88 104 ASN A O 1
ATOM 868 N N . MET A 1 105 ? 11.656 -11.195 -4.66 1 98.06 105 MET A N 1
ATOM 869 C CA . MET A 1 105 ? 10.859 -11.672 -5.785 1 98.06 105 MET A CA 1
ATOM 870 C C . MET A 1 105 ? 9.734 -10.703 -6.105 1 98.06 105 MET A C 1
ATOM 872 O O . MET A 1 105 ? 8.984 -10.289 -5.215 1 98.06 105 MET A O 1
ATOM 876 N N . THR A 1 106 ? 9.625 -10.352 -7.336 1 98 106 THR A N 1
ATOM 877 C CA . THR A 1 106 ? 8.57 -9.43 -7.75 1 98 106 THR A CA 1
ATOM 878 C C . THR A 1 106 ? 7.602 -10.117 -8.711 1 98 106 THR A C 1
ATOM 880 O O . THR A 1 106 ? 8.023 -10.805 -9.641 1 98 106 THR A O 1
ATOM 883 N N . VAL A 1 107 ? 6.367 -9.977 -8.445 1 98.12 107 VAL A N 1
ATOM 884 C CA . VAL A 1 107 ? 5.324 -10.453 -9.352 1 98.12 107 VAL A CA 1
ATOM 885 C C . VAL A 1 107 ? 4.492 -9.266 -9.844 1 98.12 107 VAL A C 1
ATOM 887 O O . VAL A 1 107 ? 4.398 -8.242 -9.164 1 98.12 107 VAL A O 1
ATOM 890 N N . VAL A 1 108 ? 3.902 -9.391 -11.016 1 97.88 108 VAL A N 1
ATOM 891 C CA . VAL A 1 108 ? 3.141 -8.32 -11.641 1 97.88 108 VAL A CA 1
ATOM 892 C C . VAL A 1 108 ? 1.729 -8.805 -11.961 1 97.88 108 VAL A C 1
ATOM 894 O O . VAL A 1 108 ? 1.552 -9.773 -12.703 1 97.88 108 VAL A O 1
ATOM 897 N N . ASP A 1 109 ? 0.766 -8.117 -11.414 1 98 109 ASP A N 1
ATOM 898 C CA . ASP A 1 109 ? -0.609 -8.57 -11.594 1 98 109 ASP A CA 1
ATOM 899 C C . ASP A 1 109 ? -1.16 -8.117 -12.945 1 98 109 ASP A C 1
ATOM 901 O O . ASP A 1 109 ? -0.482 -7.41 -13.695 1 98 109 ASP A O 1
ATOM 905 N N . PRO A 1 110 ? -2.316 -8.453 -13.344 1 97 110 PRO A N 1
ATOM 906 C CA . PRO A 1 110 ? -2.859 -8.219 -14.688 1 97 110 PRO A CA 1
ATOM 907 C C . PRO A 1 110 ? -2.963 -6.734 -15.031 1 97 110 PRO A C 1
ATOM 909 O O . PRO A 1 110 ? -3.053 -6.371 -16.203 1 97 110 PRO A O 1
ATOM 912 N N . VAL A 1 111 ? -2.99 -5.891 -14.078 1 96.5 111 VAL A N 1
ATOM 913 C CA . VAL A 1 111 ? -3.193 -4.477 -14.359 1 96.5 111 VAL A CA 1
ATOM 914 C C . VAL A 1 111 ? -1.892 -3.711 -14.141 1 96.5 111 VAL A C 1
ATOM 916 O O . VAL A 1 111 ? -1.868 -2.479 -14.203 1 96.5 111 VAL A O 1
ATOM 919 N N . GLY A 1 112 ? -0.835 -4.379 -13.789 1 97.31 112 GLY A N 1
ATOM 920 C CA . GLY A 1 112 ? 0.485 -3.781 -13.68 1 97.31 112 GLY A CA 1
ATOM 921 C C . GLY A 1 112 ? 0.904 -3.516 -12.242 1 97.31 112 GLY A C 1
ATOM 922 O O . GLY A 1 112 ? 1.989 -2.986 -12 1 97.31 112 GLY A O 1
ATOM 923 N N . ASN A 1 113 ? 0.068 -3.787 -11.258 1 98.31 113 ASN A N 1
ATOM 924 C CA . ASN A 1 113 ? 0.512 -3.697 -9.875 1 98.31 113 ASN A CA 1
ATOM 925 C C . ASN A 1 113 ? 1.651 -4.672 -9.586 1 98.31 113 ASN A C 1
ATOM 927 O O . ASN A 1 113 ? 1.632 -5.812 -10.047 1 98.31 113 ASN A O 1
ATOM 931 N N . ARG A 1 114 ? 2.568 -4.234 -8.812 1 98.38 114 ARG A N 1
ATOM 932 C CA . ARG A 1 114 ? 3.74 -5.043 -8.492 1 98.38 114 ARG A CA 1
ATOM 933 C C . ARG A 1 114 ? 3.812 -5.332 -6.996 1 98.38 114 ARG A C 1
ATOM 935 O O . ARG A 1 114 ? 3.656 -4.426 -6.176 1 98.38 114 ARG A O 1
ATOM 942 N N . LEU A 1 115 ? 3.967 -6.512 -6.648 1 98.75 115 LEU A N 1
ATOM 943 C CA . LEU A 1 115 ? 4.273 -6.961 -5.297 1 98.75 115 LEU A CA 1
ATOM 944 C C . LEU A 1 115 ? 5.699 -7.492 -5.207 1 98.75 115 LEU A C 1
ATOM 946 O O . LEU A 1 115 ? 6.078 -8.391 -5.961 1 98.75 115 LEU A O 1
ATOM 950 N N . THR A 1 116 ? 6.473 -6.945 -4.355 1 98.31 116 THR A N 1
ATOM 951 C CA . THR A 1 116 ? 7.82 -7.441 -4.117 1 98.31 116 THR A CA 1
ATOM 952 C C . THR A 1 116 ? 7.93 -8.062 -2.729 1 98.31 116 THR A C 1
ATOM 954 O O . THR A 1 116 ? 7.797 -7.371 -1.718 1 98.31 116 THR A O 1
ATOM 957 N N . PHE A 1 117 ? 8.148 -9.328 -2.719 1 98.56 117 PHE A N 1
ATOM 958 C CA . PHE A 1 117 ? 8.398 -10.07 -1.491 1 98.56 117 PHE A CA 1
ATOM 959 C C . PHE A 1 117 ? 9.883 -10.078 -1.16 1 98.56 117 PHE A C 1
ATOM 961 O O . PHE A 1 117 ? 10.719 -10.297 -2.039 1 98.56 117 PHE A O 1
ATOM 968 N N . GLU A 1 118 ? 10.164 -9.836 0.075 1 98.06 118 GLU A N 1
ATOM 969 C CA . GLU A 1 118 ? 11.562 -9.75 0.47 1 98.06 118 GLU A CA 1
ATOM 970 C C . GLU A 1 118 ? 11.836 -10.562 1.733 1 98.06 118 GLU A C 1
ATOM 972 O O . GLU A 1 118 ? 11.031 -10.555 2.666 1 98.06 118 GLU A O 1
ATOM 977 N N . GLU A 1 119 ? 12.922 -11.234 1.741 1 97.94 119 GLU A N 1
ATOM 978 C CA . GLU A 1 119 ? 13.406 -11.969 2.904 1 97.94 119 GLU A CA 1
ATOM 979 C C . GLU A 1 119 ? 14.891 -11.703 3.15 1 97.94 119 GLU A C 1
ATOM 981 O O . GLU A 1 119 ? 15.703 -11.797 2.229 1 97.94 119 GLU A O 1
ATOM 986 N N . ARG A 1 120 ? 15.227 -11.266 4.367 1 93.06 120 ARG A N 1
ATOM 987 C CA . ARG A 1 120 ? 16.625 -11.18 4.758 1 93.06 120 ARG A CA 1
ATOM 988 C C . ARG A 1 120 ? 17.141 -12.523 5.277 1 93.06 120 ARG A C 1
ATOM 990 O O . ARG A 1 120 ? 16.469 -13.164 6.09 1 93.06 120 ARG A O 1
ATOM 997 N N . GLU A 1 121 ? 18.109 -13 4.527 1 80.31 121 GLU A N 1
ATOM 998 C CA . GLU A 1 121 ? 18.734 -14.273 4.883 1 80.31 121 GLU A CA 1
ATOM 999 C C . GLU A 1 121 ? 20.016 -14.062 5.668 1 80.31 121 GLU A C 1
ATOM 1001 O O . GLU A 1 121 ? 20.812 -13.18 5.344 1 80.31 121 GLU A O 1
ATOM 1006 N N . GLY A 1 122 ? 20.078 -14.406 7.059 1 63.38 122 GLY A N 1
ATOM 1007 C CA . GLY A 1 122 ? 21.266 -14.32 7.898 1 63.38 122 GLY A CA 1
ATOM 1008 C C . GLY A 1 122 ? 20.953 -14.289 9.383 1 63.38 122 GLY A C 1
ATOM 1009 O O . GLY A 1 122 ? 19.797 -14.086 9.766 1 63.38 122 GLY A O 1
ATOM 1010 N N . MET B 1 1 ? 7.047 -11.414 11.422 1 92.31 1 MET B N 1
ATOM 1011 C CA . MET B 1 1 ? 5.812 -11.055 10.727 1 92.31 1 MET B CA 1
ATOM 1012 C C . MET B 1 1 ? 6.098 -10.133 9.547 1 92.31 1 MET B C 1
ATOM 1014 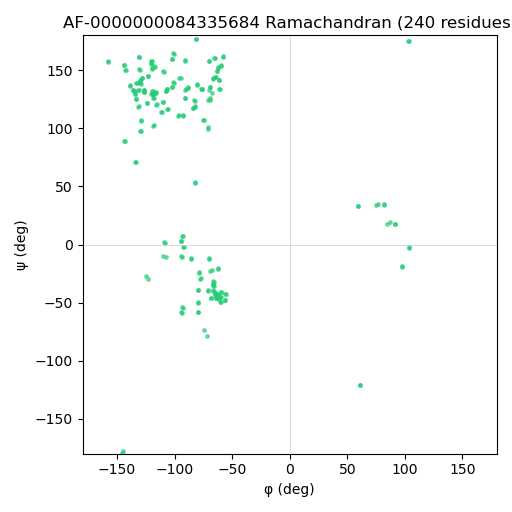O O . MET B 1 1 ? 6.906 -9.211 9.656 1 92.31 1 MET B O 1
ATOM 1018 N N . PRO B 1 2 ? 5.5 -10.461 8.469 1 96.81 2 PRO B N 1
ATOM 1019 C CA . PRO B 1 2 ? 5.781 -9.594 7.324 1 96.81 2 PRO B CA 1
ATOM 1020 C C . PRO B 1 2 ? 5.32 -8.156 7.539 1 96.81 2 PRO B C 1
ATOM 1022 O O . PRO B 1 2 ? 4.406 -7.91 8.328 1 96.81 2 PRO B O 1
ATOM 1025 N N . THR B 1 3 ? 5.965 -7.238 6.898 1 97.69 3 THR B N 1
ATOM 1026 C CA . THR B 1 3 ? 5.609 -5.824 6.914 1 97.69 3 THR B CA 1
ATOM 1027 C C . THR B 1 3 ? 5.207 -5.355 5.516 1 97.69 3 THR B C 1
ATOM 1029 O O . THR B 1 3 ? 5.98 -5.484 4.566 1 97.69 3 THR B O 1
ATOM 1032 N N . VAL B 1 4 ? 4.047 -4.895 5.391 1 98.69 4 VAL B N 1
ATOM 1033 C CA . VAL B 1 4 ? 3.549 -4.375 4.121 1 98.69 4 VAL B CA 1
ATOM 1034 C C . VAL B 1 4 ? 3.84 -2.881 4.023 1 98.69 4 VAL B C 1
ATOM 1036 O O . VAL B 1 4 ? 3.447 -2.105 4.898 1 98.69 4 VAL B O 1
ATOM 1039 N N . ILE B 1 5 ? 4.492 -2.506 2.947 1 98.81 5 ILE B N 1
ATOM 1040 C CA . ILE B 1 5 ? 4.863 -1.107 2.756 1 98.81 5 ILE B CA 1
ATOM 1041 C C . ILE B 1 5 ? 4.418 -0.641 1.371 1 98.81 5 ILE B C 1
ATOM 1043 O O . ILE B 1 5 ? 5.02 -1.017 0.361 1 98.81 5 ILE B O 1
ATOM 1047 N N . PRO B 1 6 ? 3.389 0.163 1.319 1 98.75 6 PRO B N 1
ATOM 1048 C CA . PRO B 1 6 ? 3.078 0.764 0.02 1 98.75 6 PRO B CA 1
ATOM 1049 C C . PRO B 1 6 ? 4.18 1.695 -0.478 1 98.75 6 PRO B C 1
ATOM 1051 O O . PRO B 1 6 ? 4.812 2.395 0.321 1 98.75 6 PRO B O 1
ATOM 1054 N N . VAL B 1 7 ? 4.379 1.68 -1.776 1 98.56 7 VAL B N 1
ATOM 1055 C CA . VAL B 1 7 ? 5.246 2.646 -2.439 1 98.56 7 VAL B CA 1
ATOM 1056 C C . VAL B 1 7 ? 4.398 3.662 -3.203 1 98.56 7 VAL B C 1
ATOM 1058 O O . VAL B 1 7 ? 3.719 3.311 -4.172 1 98.56 7 VAL B O 1
ATOM 1061 N N . LEU B 1 8 ? 4.477 4.863 -2.816 1 98.62 8 LEU B N 1
ATOM 1062 C CA . LEU B 1 8 ? 3.674 5.914 -3.432 1 98.62 8 LEU B CA 1
ATOM 1063 C C . LEU B 1 8 ? 4.535 6.805 -4.32 1 98.62 8 LEU B C 1
ATOM 1065 O O . LEU B 1 8 ? 5.625 7.219 -3.922 1 98.62 8 LEU B O 1
ATOM 1069 N N . ARG B 1 9 ? 4.008 7.066 -5.512 1 98.31 9 ARG B N 1
ATOM 1070 C CA . ARG B 1 9 ? 4.68 7.949 -6.461 1 98.31 9 ARG B CA 1
ATOM 1071 C C . ARG B 1 9 ? 4.664 9.391 -5.973 1 98.31 9 ARG B C 1
ATOM 1073 O O . ARG B 1 9 ? 3.643 9.875 -5.484 1 98.31 9 ARG B O 1
ATOM 1080 N N . ILE B 1 10 ? 5.742 10.039 -6.074 1 98.31 10 ILE B N 1
ATOM 1081 C CA . ILE B 1 10 ? 5.82 11.469 -5.789 1 98.31 10 ILE B CA 1
ATOM 1082 C C . ILE B 1 10 ? 6.531 12.188 -6.934 1 98.31 10 ILE B C 1
ATOM 1084 O O . ILE B 1 10 ? 7.238 11.562 -7.723 1 98.31 10 ILE B O 1
ATOM 1088 N N . TYR B 1 11 ? 6.379 13.547 -7.059 1 96.94 11 TYR B N 1
ATOM 1089 C CA . TYR B 1 11 ? 6.969 14.266 -8.18 1 96.94 11 TYR B CA 1
ATOM 1090 C C . TYR B 1 11 ? 7.867 15.398 -7.691 1 96.94 11 TYR B C 1
ATOM 1092 O O . TYR B 1 11 ? 8.758 15.852 -8.414 1 96.94 11 TYR B O 1
ATOM 1100 N N . ASP B 1 12 ? 7.582 15.945 -6.492 1 96.88 12 ASP B N 1
ATOM 1101 C CA . ASP B 1 12 ? 8.305 17.094 -5.957 1 96.88 12 ASP B CA 1
ATOM 1102 C C . ASP B 1 12 ? 8.734 16.859 -4.512 1 96.88 12 ASP B C 1
ATOM 1104 O O . ASP B 1 12 ? 7.891 16.734 -3.621 1 96.88 12 ASP B O 1
ATOM 1108 N N . TYR B 1 13 ? 10.008 16.875 -4.277 1 97.19 13 TYR B N 1
ATOM 1109 C CA . TYR B 1 13 ? 10.57 16.562 -2.967 1 97.19 13 TYR B CA 1
ATOM 1110 C C . TYR B 1 13 ? 10.055 17.531 -1.907 1 97.19 13 TYR B C 1
ATOM 1112 O O . TYR B 1 13 ? 9.586 17.109 -0.849 1 97.19 13 TYR B O 1
ATOM 1120 N N . ASN B 1 14 ? 10.133 18.812 -2.18 1 97.94 14 ASN B N 1
ATOM 1121 C CA . ASN B 1 14 ? 9.781 19.812 -1.184 1 97.94 14 ASN B CA 1
ATOM 1122 C C . ASN B 1 14 ? 8.297 19.75 -0.823 1 97.94 14 ASN B C 1
ATOM 1124 O O . ASN B 1 14 ? 7.934 19.859 0.349 1 97.94 14 ASN B O 1
ATOM 1128 N N . LYS B 1 15 ? 7.465 19.562 -1.812 1 97.88 15 LYS B N 1
ATOM 1129 C CA . LYS B 1 15 ? 6.031 19.438 -1.557 1 97.88 15 LYS B CA 1
ATOM 1130 C C . LYS B 1 15 ? 5.723 18.156 -0.784 1 97.88 15 LYS B C 1
ATOM 1132 O O . LYS B 1 15 ? 4.797 18.125 0.029 1 97.88 15 LYS B O 1
ATOM 1137 N N . THR B 1 16 ? 6.477 17.156 -1.093 1 98.38 16 THR B N 1
ATOM 1138 C CA . THR B 1 16 ? 6.332 15.891 -0.392 1 98.38 16 THR B CA 1
ATOM 1139 C C . THR B 1 16 ? 6.676 16.047 1.087 1 98.38 16 THR B C 1
ATOM 1141 O O . THR B 1 16 ? 5.926 15.594 1.955 1 98.38 16 THR B O 1
ATOM 1144 N N . ILE B 1 17 ? 7.75 16.703 1.381 1 98.38 17 ILE B N 1
ATOM 1145 C CA . ILE B 1 17 ? 8.195 16.938 2.75 1 98.38 17 ILE B CA 1
ATOM 1146 C C . ILE B 1 17 ? 7.188 17.812 3.482 1 98.38 17 ILE B C 1
ATOM 1148 O O . ILE B 1 17 ? 6.824 17.531 4.629 1 98.38 17 ILE B O 1
ATOM 1152 N N . GLU B 1 18 ? 6.711 18.828 2.826 1 97.88 18 GLU B N 1
ATOM 1153 C CA . GLU B 1 18 ? 5.688 19.703 3.396 1 97.88 18 GLU B CA 1
ATOM 1154 C C . GLU B 1 18 ? 4.461 18.906 3.83 1 97.88 18 GLU B C 1
ATOM 1156 O O . GLU B 1 18 ? 3.936 19.109 4.926 1 97.88 18 GLU B O 1
ATOM 1161 N N . PHE B 1 19 ? 4.051 18 3.062 1 98.19 19 PHE B N 1
ATOM 1162 C CA . PHE B 1 19 ? 2.822 17.234 3.293 1 98.19 19 PHE B CA 1
ATOM 1163 C C . PHE B 1 19 ? 3.049 16.141 4.324 1 98.19 19 PHE B C 1
ATOM 1165 O O . PHE B 1 19 ? 2.393 16.109 5.367 1 98.19 19 PHE B O 1
ATOM 1172 N N . TYR B 1 20 ? 3.973 15.234 4.105 1 98.69 20 TYR B N 1
ATOM 1173 C CA . TYR B 1 20 ? 4.113 14.016 4.898 1 98.69 20 TYR B CA 1
ATOM 1174 C C . TYR B 1 20 ? 4.828 14.297 6.211 1 98.69 20 TYR B C 1
ATOM 1176 O O . TYR B 1 20 ? 4.461 13.75 7.258 1 98.69 20 TYR B O 1
ATOM 1184 N N . VAL B 1 21 ? 5.809 15.141 6.164 1 98.44 21 VAL B N 1
ATOM 1185 C CA . VAL B 1 21 ? 6.648 15.336 7.34 1 98.44 21 VAL B CA 1
ATOM 1186 C C . VAL B 1 21 ? 6.133 16.516 8.148 1 98.44 21 VAL B C 1
ATOM 1188 O O . VAL B 1 21 ? 5.734 16.359 9.305 1 98.44 21 VAL B O 1
ATOM 1191 N N . ASN B 1 22 ? 6.078 17.672 7.5 1 97.44 22 ASN B N 1
ATOM 1192 C CA . ASN B 1 22 ? 5.766 18.891 8.242 1 97.44 22 ASN B CA 1
ATOM 1193 C C . ASN B 1 22 ? 4.305 18.922 8.68 1 97.44 22 ASN B C 1
ATOM 1195 O O . ASN B 1 22 ? 3.998 19.344 9.797 1 97.44 22 ASN B O 1
ATOM 1199 N N . TRP B 1 23 ? 3.477 18.484 7.848 1 97.69 23 TRP B N 1
ATOM 1200 C CA . TRP B 1 23 ? 2.055 18.578 8.164 1 97.69 23 TRP B CA 1
ATOM 1201 C C . TRP B 1 23 ? 1.557 17.297 8.828 1 97.69 23 TRP B C 1
ATOM 1203 O O . TRP B 1 23 ? 1.051 17.328 9.953 1 97.69 23 TRP B O 1
ATOM 1213 N N . LEU B 1 24 ? 1.745 16.141 8.25 1 97.88 24 LEU B N 1
ATOM 1214 C CA . LEU B 1 24 ? 1.19 14.898 8.758 1 97.88 24 LEU B CA 1
ATOM 1215 C C . LEU B 1 24 ? 2.016 14.375 9.93 1 97.88 24 LEU B C 1
ATOM 1217 O O . LEU B 1 24 ? 1.561 13.508 10.68 1 97.88 24 LEU B O 1
ATOM 1221 N N . GLY B 1 25 ? 3.279 14.766 10.016 1 98.12 25 GLY B N 1
ATOM 1222 C CA . GLY B 1 25 ? 4.074 14.422 11.18 1 98.12 25 GLY B CA 1
ATOM 1223 C C . GLY B 1 25 ? 4.828 13.117 11.023 1 98.12 25 GLY B C 1
ATOM 1224 O O . GLY B 1 25 ? 5.238 12.508 12.016 1 98.12 25 GLY B O 1
ATOM 1225 N N . PHE B 1 26 ? 4.965 12.656 9.789 1 98.81 26 PHE B N 1
ATOM 1226 C CA . PHE B 1 26 ? 5.84 11.516 9.562 1 98.81 26 PHE B CA 1
ATOM 1227 C C . PHE B 1 26 ? 7.301 11.906 9.75 1 98.81 26 PHE B C 1
ATOM 1229 O O . PHE B 1 26 ? 7.652 13.078 9.648 1 98.81 26 PHE B O 1
ATOM 1236 N N . LYS B 1 27 ? 8.094 10.906 10.008 1 98.75 27 LYS B N 1
ATOM 1237 C CA . LYS B 1 27 ? 9.539 11.086 10.062 1 98.75 27 LYS B CA 1
ATOM 1238 C C . LYS B 1 27 ? 10.219 10.414 8.875 1 98.75 27 LYS B C 1
ATOM 1240 O O . LYS B 1 27 ? 9.773 9.359 8.406 1 98.75 27 LYS B O 1
ATOM 1245 N N . ILE B 1 28 ? 11.32 10.945 8.422 1 98.81 28 ILE B N 1
ATOM 1246 C CA . ILE B 1 28 ? 12.148 10.297 7.41 1 98.81 28 ILE B CA 1
ATOM 1247 C C . ILE B 1 28 ? 13.062 9.273 8.07 1 98.81 28 ILE B C 1
ATOM 1249 O O . ILE B 1 28 ? 13.891 9.625 8.914 1 98.81 28 ILE B O 1
ATOM 1253 N N . ASP B 1 29 ? 12.898 8.094 7.703 1 98.69 29 ASP B N 1
ATOM 1254 C CA . ASP B 1 29 ? 13.797 7.066 8.219 1 98.69 29 ASP B CA 1
ATOM 1255 C C . ASP B 1 29 ? 15.133 7.078 7.473 1 98.69 29 ASP B C 1
ATOM 1257 O O . ASP B 1 29 ? 16.188 6.996 8.086 1 98.69 29 ASP B O 1
ATOM 1261 N N . TRP B 1 30 ? 15.055 7.055 6.152 1 97.88 30 TRP B N 1
ATOM 1262 C CA . TRP B 1 30 ? 16.219 7.164 5.277 1 97.88 30 TRP B CA 1
ATOM 1263 C C . TRP B 1 30 ? 15.82 7.652 3.891 1 97.88 30 TRP B C 1
ATOM 1265 O O . TRP B 1 30 ? 14.648 7.559 3.508 1 97.88 30 TRP B O 1
ATOM 1275 N N . GLU B 1 31 ? 16.766 8.203 3.213 1 96.75 31 GLU B N 1
ATOM 1276 C CA . GLU B 1 31 ? 16.656 8.609 1.815 1 96.75 31 GLU B CA 1
ATOM 1277 C C . GLU B 1 31 ? 17.812 8.047 0.989 1 96.75 31 GLU B C 1
ATOM 1279 O O . GLU B 1 31 ? 18.938 7.941 1.478 1 96.75 31 GLU B O 1
ATOM 1284 N N . HIS B 1 32 ? 17.406 7.723 -0.178 1 94.5 32 HIS B N 1
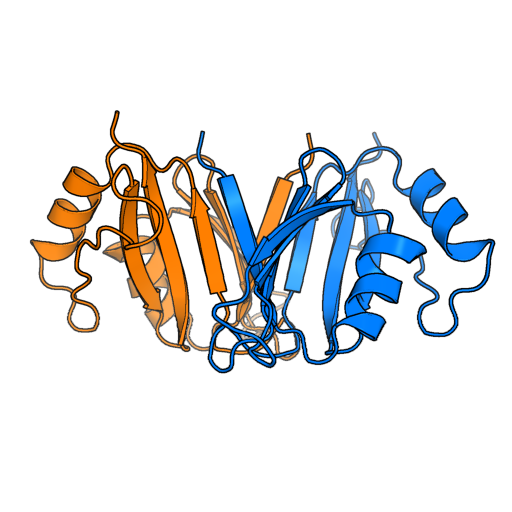ATOM 1285 C CA . HIS B 1 32 ? 18.438 7.223 -1.089 1 94.5 32 HIS B CA 1
ATOM 1286 C C . HIS B 1 32 ? 18.359 7.926 -2.439 1 94.5 32 HIS B C 1
ATOM 1288 O O . HIS B 1 32 ? 17.266 8.148 -2.971 1 94.5 32 HIS B O 1
ATOM 1294 N N . ARG B 1 33 ? 19.531 8.375 -2.924 1 94 33 ARG B N 1
ATOM 1295 C CA . ARG B 1 33 ? 19.734 8.852 -4.289 1 94 33 ARG B CA 1
ATOM 1296 C C . ARG B 1 33 ? 20.938 8.18 -4.934 1 94 33 ARG B C 1
ATOM 1298 O O . ARG B 1 33 ? 21.984 8.016 -4.297 1 94 33 ARG B O 1
ATOM 1305 N N . PHE B 1 34 ? 20.812 7.801 -6.191 1 87.94 34 PHE B N 1
ATOM 1306 C CA . PHE B 1 34 ? 21.938 7.16 -6.867 1 87.94 34 PHE B CA 1
ATOM 1307 C C . PHE B 1 34 ? 23.078 8.148 -7.074 1 87.94 34 PHE B C 1
ATOM 1309 O O . PHE B 1 34 ? 24.25 7.793 -6.922 1 87.94 34 PHE B O 1
ATOM 1316 N N . GLU B 1 35 ? 22.781 9.305 -7.527 1 89 35 GLU B N 1
ATOM 1317 C CA . GLU B 1 35 ? 23.703 10.422 -7.715 1 89 35 GLU B CA 1
ATOM 1318 C C . GLU B 1 35 ? 23.031 11.758 -7.422 1 89 35 GLU B C 1
ATOM 1320 O O . GLU B 1 35 ? 21.828 11.805 -7.18 1 89 35 GLU B O 1
ATOM 1325 N N . ASP B 1 36 ? 24 12.688 -7.688 1 84.44 36 ASP B N 1
ATOM 1326 C CA . ASP B 1 36 ? 23.453 14.031 -7.539 1 84.44 36 ASP B CA 1
ATOM 1327 C C . ASP B 1 36 ? 22.453 14.336 -8.648 1 84.44 36 ASP B C 1
ATOM 1329 O O . ASP B 1 36 ? 22.641 13.93 -9.797 1 84.44 36 ASP B O 1
ATOM 1333 N N . ASN B 1 37 ? 21.312 14.719 -8.484 1 90.31 37 ASN B N 1
ATOM 1334 C CA . ASN B 1 37 ? 20.266 15.109 -9.43 1 90.31 37 ASN B CA 1
ATOM 1335 C C . ASN B 1 37 ? 19.453 13.906 -9.906 1 90.31 37 ASN B C 1
ATOM 1337 O O . ASN B 1 37 ? 19.141 13.789 -11.094 1 90.31 37 ASN B O 1
ATOM 1341 N N . THR B 1 38 ? 19.516 12.914 -9.203 1 93.5 38 THR B N 1
ATOM 1342 C CA . THR B 1 38 ? 18.672 11.758 -9.5 1 93.5 38 THR B CA 1
ATOM 1343 C C . THR B 1 38 ? 17.484 11.703 -8.555 1 93.5 38 THR B C 1
ATOM 1345 O O . THR B 1 38 ? 17.5 12.32 -7.488 1 93.5 38 THR B O 1
ATOM 1348 N N . PRO B 1 39 ? 16.484 11.016 -8.945 1 95.88 39 PRO B N 1
ATOM 1349 C CA . PRO B 1 39 ? 15.281 10.945 -8.117 1 95.88 39 PRO B CA 1
ATOM 1350 C C . PRO B 1 39 ? 15.547 10.359 -6.734 1 95.88 39 PRO B C 1
ATOM 1352 O O . PRO B 1 39 ? 16.453 9.539 -6.57 1 95.88 39 PRO B O 1
ATOM 1355 N N . VAL B 1 40 ? 14.727 10.758 -5.867 1 97.69 40 VAL B N 1
ATOM 1356 C CA . VAL B 1 40 ? 14.844 10.281 -4.492 1 97.69 40 VAL B CA 1
ATOM 1357 C C . VAL B 1 40 ? 13.93 9.078 -4.281 1 97.69 40 VAL B C 1
ATOM 1359 O O . VAL B 1 40 ? 12.844 9 -4.871 1 97.69 40 VAL B O 1
ATOM 1362 N N . TYR B 1 41 ? 14.375 8.148 -3.523 1 97.31 41 TYR B N 1
ATOM 1363 C CA . TYR B 1 41 ? 13.594 7.105 -2.881 1 97.31 41 TYR B CA 1
ATOM 1364 C C . TYR B 1 41 ? 13.727 7.172 -1.364 1 97.31 41 TYR B C 1
ATOM 1366 O O . TYR B 1 41 ? 14.844 7.234 -0.838 1 97.31 41 TYR B O 1
ATOM 1374 N N . MET B 1 42 ? 12.594 7.172 -0.655 1 98.31 42 MET B N 1
ATOM 1375 C CA . MET B 1 42 ? 12.719 7.328 0.791 1 98.31 42 MET B CA 1
ATOM 1376 C C . MET B 1 42 ? 11.672 6.496 1.522 1 98.31 42 MET B C 1
ATOM 1378 O O . MET B 1 42 ? 10.633 6.16 0.954 1 98.31 42 MET B O 1
ATOM 1382 N N . GLN B 1 43 ? 12.023 6.164 2.746 1 98.69 43 GLN B N 1
ATOM 1383 C CA . GLN B 1 43 ? 11.039 5.617 3.678 1 98.69 43 GLN B CA 1
ATOM 1384 C C . GLN B 1 43 ? 10.68 6.637 4.758 1 98.69 43 GLN B C 1
ATOM 1386 O O . GLN B 1 43 ? 11.562 7.289 5.32 1 98.69 43 GLN B O 1
ATOM 1391 N N . VAL B 1 44 ? 9.375 6.805 4.992 1 98.88 44 VAL B N 1
ATOM 1392 C CA . VAL B 1 44 ? 8.898 7.613 6.105 1 98.88 44 VAL B CA 1
ATOM 1393 C C . VAL B 1 44 ? 8.047 6.754 7.043 1 98.88 44 VAL B C 1
ATOM 1395 O O . VAL B 1 44 ? 7.488 5.738 6.629 1 98.88 44 VAL B O 1
ATOM 1398 N N . SER B 1 45 ? 7.973 7.195 8.312 1 98.81 45 SER B N 1
ATOM 1399 C CA . SER B 1 45 ? 7.191 6.422 9.266 1 98.81 45 SER B CA 1
ATOM 1400 C C . SER B 1 45 ? 6.457 7.336 10.242 1 98.81 45 SER B C 1
ATOM 1402 O O . SER B 1 45 ? 6.863 8.477 10.461 1 98.81 45 SER B O 1
ATOM 1404 N N . LYS B 1 46 ? 5.398 7.016 10.742 1 98.38 46 LYS B N 1
ATOM 1405 C CA . LYS B 1 46 ? 4.656 7.516 11.898 1 98.38 46 LYS B CA 1
ATOM 1406 C C . LYS B 1 46 ? 4.246 6.371 12.82 1 98.38 46 LYS B C 1
ATOM 1408 O O . LYS B 1 46 ? 3.238 5.703 12.586 1 98.38 46 LYS B O 1
ATOM 1413 N N . GLY B 1 47 ? 5.074 6.16 13.914 1 96.75 47 GLY B N 1
ATOM 1414 C CA . GLY B 1 47 ? 4.922 4.93 14.672 1 96.75 47 GLY B CA 1
ATOM 1415 C C . GLY B 1 47 ? 5.188 3.684 13.844 1 96.75 47 GLY B C 1
ATOM 1416 O O . GLY B 1 47 ? 6.238 3.562 13.211 1 96.75 47 GLY B O 1
ATOM 1417 N N . ASP B 1 48 ? 4.168 2.816 13.766 1 96.62 48 ASP B N 1
ATOM 1418 C CA . ASP B 1 48 ? 4.336 1.546 13.062 1 96.62 48 ASP B CA 1
ATOM 1419 C C . ASP B 1 48 ? 3.867 1.651 11.609 1 96.62 48 ASP B C 1
ATOM 1421 O O . ASP B 1 48 ? 3.854 0.657 10.883 1 96.62 48 ASP B O 1
ATOM 1425 N N . ILE B 1 49 ? 3.469 2.797 11.203 1 98.5 49 ILE B N 1
ATOM 1426 C CA . ILE B 1 49 ? 3.084 3.02 9.812 1 98.5 49 ILE B CA 1
ATOM 1427 C C . ILE B 1 49 ? 4.328 3.279 8.969 1 98.5 49 ILE B C 1
ATOM 1429 O O . ILE B 1 49 ? 5.105 4.191 9.258 1 98.5 49 ILE B O 1
ATOM 1433 N N . LEU B 1 50 ? 4.508 2.494 7.949 1 98.81 50 LEU B N 1
ATOM 1434 C CA . LEU B 1 50 ? 5.617 2.67 7.023 1 98.81 50 LEU B CA 1
ATOM 1435 C C . LEU B 1 50 ? 5.113 2.938 5.609 1 98.81 50 LEU B C 1
ATOM 1437 O O . LEU B 1 50 ? 4.215 2.244 5.129 1 98.81 50 LEU B O 1
ATOM 1441 N N . LEU B 1 51 ? 5.656 3.92 5.004 1 98.88 51 LEU B N 1
ATOM 1442 C CA . LEU B 1 51 ? 5.445 4.227 3.592 1 98.88 51 LEU B CA 1
ATOM 1443 C C . LEU B 1 51 ? 6.773 4.426 2.871 1 98.88 51 LEU B C 1
ATOM 1445 O O . LEU B 1 51 ? 7.699 5.023 3.424 1 98.88 51 LEU B O 1
ATOM 1449 N N . ASN B 1 52 ? 6.828 3.941 1.682 1 98.81 52 ASN B N 1
ATOM 1450 C CA . ASN B 1 52 ? 7.883 4.395 0.777 1 98.81 52 ASN B CA 1
ATOM 1451 C C . ASN B 1 52 ? 7.359 5.426 -0.218 1 98.81 52 ASN B C 1
ATOM 1453 O O . ASN B 1 52 ? 6.227 5.316 -0.694 1 98.81 52 ASN B O 1
ATOM 1457 N N . LEU B 1 53 ? 8.133 6.395 -0.453 1 98.75 53 LEU B N 1
ATOM 1458 C CA . LEU B 1 53 ? 7.859 7.457 -1.417 1 98.75 53 LEU B CA 1
ATOM 1459 C C . LEU B 1 53 ? 8.922 7.48 -2.512 1 98.75 53 LEU B C 1
ATOM 1461 O O . LEU B 1 53 ? 10.117 7.59 -2.225 1 98.75 53 LEU B O 1
ATOM 1465 N N . SER B 1 54 ? 8.477 7.414 -3.744 1 98.38 54 SER B N 1
ATOM 1466 C CA . SER B 1 54 ? 9.445 7.25 -4.82 1 98.38 54 SER B CA 1
ATOM 1467 C C . SER B 1 54 ? 9.273 8.328 -5.887 1 98.38 54 SER B C 1
ATOM 1469 O O . SER B 1 54 ? 8.172 8.516 -6.406 1 98.38 54 SER B O 1
ATOM 1471 N N . GLU B 1 55 ? 10.352 8.914 -6.223 1 97.56 55 GLU B N 1
ATOM 1472 C CA . GLU B 1 55 ? 10.375 9.891 -7.312 1 97.56 55 GLU B CA 1
ATOM 1473 C C . GLU B 1 55 ? 10.734 9.219 -8.641 1 97.56 55 GLU B C 1
ATOM 1475 O O . GLU B 1 55 ? 10.75 9.867 -9.688 1 97.56 55 GLU B O 1
ATOM 1480 N N . HIS B 1 56 ? 11.008 7.926 -8.688 1 95.81 56 HIS B N 1
ATOM 1481 C CA . HIS B 1 56 ? 11.43 7.211 -9.883 1 95.81 56 HIS B CA 1
ATOM 1482 C C . HIS B 1 56 ? 10.242 6.953 -10.812 1 95.81 56 HIS B C 1
ATOM 1484 O O . HIS B 1 56 ? 9.188 6.496 -10.375 1 95.81 56 HIS B O 1
ATOM 1490 N N . HIS B 1 57 ? 10.5 7.23 -12.062 1 92.19 57 HIS B N 1
ATOM 1491 C CA . HIS B 1 57 ? 9.5 6.836 -13.055 1 92.19 57 HIS B CA 1
ATOM 1492 C C . HIS B 1 57 ? 9.305 5.324 -13.062 1 92.19 57 HIS B C 1
ATOM 1494 O O . HIS B 1 57 ? 10.273 4.566 -12.945 1 92.19 57 HIS B O 1
ATOM 1500 N N . GLY B 1 58 ? 8.102 4.914 -13.07 1 90.25 58 GLY B N 1
ATOM 1501 C CA . GLY B 1 58 ? 7.828 3.486 -13.117 1 90.25 58 GLY B CA 1
ATOM 1502 C C . GLY B 1 58 ? 7.539 2.887 -11.758 1 90.25 58 GLY B C 1
ATOM 1503 O O . GLY B 1 58 ? 7.043 1.762 -11.656 1 90.25 58 GLY B O 1
ATOM 1504 N N . ASP B 1 59 ? 7.949 3.602 -10.641 1 92.94 59 ASP B N 1
ATOM 1505 C CA . ASP B 1 59 ? 7.691 3.121 -9.289 1 92.94 59 ASP B CA 1
ATOM 1506 C C . ASP B 1 59 ? 6.273 3.471 -8.844 1 92.94 59 ASP B C 1
ATOM 1508 O O . ASP B 1 59 ? 6.082 4.129 -7.812 1 92.94 59 ASP B O 1
ATOM 1512 N N . GLY B 1 60 ? 5.383 3.057 -9.672 1 93.06 60 GLY B N 1
ATOM 1513 C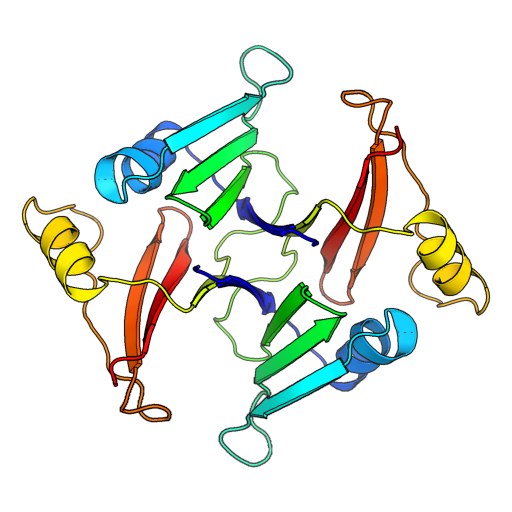 CA . GLY B 1 60 ? 3.996 3.338 -9.344 1 93.06 60 GLY B CA 1
ATOM 1514 C C . GLY B 1 60 ? 3.412 4.48 -10.148 1 93.06 60 GLY B C 1
ATOM 1515 O O . GLY B 1 60 ? 4.094 5.062 -11 1 93.06 60 GLY B O 1
ATOM 1516 N N . SER B 1 61 ? 2.152 4.715 -9.969 1 94.69 61 SER B N 1
ATOM 1517 C CA . SER B 1 61 ? 1.415 5.797 -10.609 1 94.69 61 SER B CA 1
ATOM 1518 C C . SER B 1 61 ? 0.806 6.742 -9.578 1 94.69 61 SER B C 1
ATOM 1520 O O . SER B 1 61 ? 0.658 6.383 -8.414 1 94.69 61 SER B O 1
ATOM 1522 N N . PRO B 1 62 ? 0.513 7.98 -10.016 1 95.56 62 PRO B N 1
ATOM 1523 C CA . PRO B 1 62 ? -0.218 8.867 -9.109 1 95.56 62 PRO B CA 1
ATOM 1524 C C . PRO B 1 62 ? -1.56 8.281 -8.672 1 95.56 62 PRO B C 1
ATOM 1526 O O . PRO B 1 62 ? -2.016 7.281 -9.234 1 95.56 62 PRO B O 1
ATOM 1529 N N . ASN B 1 63 ? -2.082 8.805 -7.633 1 97.25 63 ASN B N 1
ATOM 1530 C CA . ASN B 1 63 ? -3.41 8.453 -7.145 1 97.25 63 ASN B CA 1
ATOM 1531 C C . ASN B 1 63 ? -3.414 7.094 -6.453 1 97.25 63 ASN B C 1
ATOM 1533 O O . ASN B 1 63 ? -4.363 6.324 -6.598 1 97.25 63 ASN B O 1
ATOM 1537 N N . GLY B 1 64 ? -2.32 6.785 -5.781 1 97.62 64 GLY B N 1
ATOM 1538 C CA . GLY B 1 64 ? -2.332 5.613 -4.922 1 97.62 64 GLY B CA 1
ATOM 1539 C C . GLY B 1 64 ? -3.293 5.738 -3.754 1 97.62 64 GLY B C 1
ATOM 1540 O O . GLY B 1 64 ? -3.73 6.844 -3.418 1 97.62 64 GLY B O 1
ATOM 1541 N N . ARG B 1 65 ? -3.643 4.586 -3.195 1 98.25 65 ARG B N 1
ATOM 1542 C CA . ARG B 1 65 ? -4.586 4.555 -2.082 1 98.25 65 ARG B CA 1
ATOM 1543 C C . ARG B 1 65 ? -4.102 3.617 -0.98 1 98.25 65 ARG B C 1
ATOM 1545 O O . ARG B 1 65 ? -3.691 2.49 -1.257 1 98.25 65 ARG B O 1
ATOM 1552 N N . VAL B 1 66 ? -4.152 4.109 0.245 1 98.69 66 VAL B N 1
ATOM 1553 C CA . VAL B 1 66 ? -3.729 3.346 1.414 1 98.69 66 VAL B CA 1
ATOM 1554 C C . VAL B 1 66 ? -4.742 3.521 2.541 1 98.69 66 VAL B C 1
ATOM 1556 O O . VAL B 1 66 ? -5.168 4.641 2.834 1 98.69 66 VAL B O 1
ATOM 1559 N N . ARG B 1 67 ? -5.121 2.449 3.137 1 98.38 67 ARG B N 1
ATOM 1560 C CA . ARG B 1 67 ? -5.898 2.475 4.371 1 98.38 67 ARG B CA 1
ATOM 1561 C C . ARG B 1 67 ? -5.02 2.174 5.578 1 98.38 67 ARG B C 1
ATOM 1563 O O . ARG B 1 67 ? -4.16 1.293 5.523 1 98.38 67 ARG B O 1
ATOM 1570 N N . ILE B 1 68 ? -5.199 2.912 6.578 1 98.69 68 ILE B N 1
ATOM 1571 C CA . ILE B 1 68 ? -4.512 2.713 7.848 1 98.69 68 ILE B CA 1
ATOM 1572 C C . ILE B 1 68 ? -5.527 2.428 8.953 1 98.69 68 ILE B C 1
ATOM 1574 O O . ILE B 1 68 ? -6.125 3.354 9.508 1 98.69 68 ILE B O 1
ATOM 1578 N N . LEU B 1 69 ? -5.641 1.177 9.312 1 97.5 69 LEU B N 1
ATOM 1579 C CA . LEU B 1 69 ? -6.629 0.74 10.297 1 97.5 69 LEU B CA 1
ATOM 1580 C C . LEU B 1 69 ? -6.051 0.772 11.703 1 97.5 69 LEU B C 1
ATOM 1582 O O . LEU B 1 69 ? -4.828 0.77 11.883 1 97.5 69 LEU B O 1
ATOM 1586 N N . ASN B 1 70 ? -6.922 0.829 12.68 1 97.5 70 ASN B N 1
ATOM 1587 C CA . ASN B 1 70 ? -6.566 0.802 14.094 1 97.5 70 ASN B CA 1
ATOM 1588 C C . ASN B 1 70 ? -5.645 1.962 14.461 1 97.5 70 ASN B C 1
ATOM 1590 O O . ASN B 1 70 ? -4.684 1.783 15.211 1 97.5 70 ASN B O 1
ATOM 1594 N N . PHE B 1 71 ? -5.828 3.068 13.82 1 98.06 71 PHE B N 1
ATOM 1595 C CA . PHE B 1 71 ? -5.109 4.289 14.172 1 98.06 71 PHE B CA 1
ATOM 1596 C C . PHE B 1 71 ? -5.684 4.902 15.445 1 98.06 71 PHE B C 1
ATOM 1598 O O . PHE B 1 71 ? -6.738 5.539 15.406 1 98.06 71 PHE B O 1
ATOM 1605 N N . LYS B 1 72 ? -5.031 4.824 16.5 1 96.94 72 LYS B N 1
ATOM 1606 C CA . LYS B 1 72 ? -5.543 5.305 17.781 1 96.94 72 LYS B CA 1
ATOM 1607 C C . LYS B 1 72 ? -5.371 6.816 17.906 1 96.94 72 LYS B C 1
ATOM 1609 O O . LYS B 1 72 ? -4.332 7.363 17.531 1 96.94 72 LYS B O 1
ATOM 1614 N N . GLY B 1 73 ? -6.402 7.441 18.422 1 96.88 73 GLY B N 1
ATOM 1615 C CA . GLY B 1 73 ? -6.324 8.875 18.672 1 96.88 73 GLY B CA 1
ATOM 1616 C C . GLY B 1 73 ? -6.594 9.711 17.438 1 96.88 73 GLY B C 1
ATOM 1617 O O . GLY B 1 73 ? -6 10.781 17.266 1 96.88 73 GLY B O 1
ATOM 1618 N N . LEU B 1 74 ? -7.484 9.195 16.609 1 97.75 74 LEU B N 1
ATOM 1619 C CA . LEU B 1 74 ? -7.707 9.844 15.32 1 97.75 74 LEU B CA 1
ATOM 1620 C C . LEU B 1 74 ? -8.328 11.219 15.5 1 97.75 74 LEU B C 1
ATOM 1622 O O . LEU B 1 74 ? -7.977 12.164 14.789 1 97.75 74 LEU B O 1
ATOM 1626 N N . ARG B 1 75 ? -9.242 11.398 16.422 1 96.5 75 ARG B N 1
ATOM 1627 C CA . ARG B 1 75 ? -9.883 12.695 16.625 1 96.5 75 ARG B CA 1
ATOM 1628 C C . ARG B 1 75 ? -8.867 13.75 17.062 1 96.5 75 ARG B C 1
ATOM 1630 O O . ARG B 1 75 ? -8.898 14.875 16.578 1 96.5 75 ARG B O 1
ATOM 1637 N N . ALA B 1 76 ? -8.016 13.383 18.016 1 96.94 76 ALA B N 1
ATOM 1638 C CA . ALA B 1 76 ? -6.977 14.305 18.453 1 96.94 76 ALA B CA 1
ATOM 1639 C C . ALA B 1 76 ? -6.023 14.641 17.297 1 96.94 76 ALA B C 1
ATOM 1641 O O . ALA B 1 76 ? -5.602 15.789 17.156 1 96.94 76 ALA B O 1
ATOM 1642 N N . TYR B 1 77 ? -5.672 13.586 16.562 1 97.06 77 TYR B N 1
ATOM 1643 C CA . TYR B 1 77 ? -4.812 13.781 15.391 1 97.06 77 TYR B CA 1
ATOM 1644 C C . TYR B 1 77 ? -5.465 14.719 14.383 1 97.06 77 TYR B C 1
ATOM 1646 O O . TYR B 1 77 ? -4.824 15.641 13.875 1 97.06 77 TYR B O 1
ATOM 1654 N N . HIS B 1 78 ? -6.676 14.539 14.109 1 97 78 HIS B N 1
ATOM 1655 C CA . HIS B 1 78 ? -7.457 15.406 13.227 1 97 78 HIS B CA 1
ATOM 1656 C C . HIS B 1 78 ? -7.426 16.844 13.703 1 97 78 HIS B C 1
ATOM 1658 O O . HIS B 1 78 ? -7.199 17.766 12.914 1 97 78 HIS B O 1
ATOM 1664 N N . GLN B 1 79 ? -7.652 17.062 14.961 1 95.88 79 GLN B N 1
ATOM 1665 C CA . GLN B 1 79 ? -7.625 18.406 15.523 1 95.88 79 GLN B CA 1
ATOM 1666 C C . GLN B 1 79 ? -6.262 19.062 15.328 1 95.88 79 GLN B C 1
ATOM 1668 O O . GLN B 1 79 ? -6.172 20.25 14.992 1 95.88 79 GLN B O 1
ATOM 1673 N N . SER B 1 80 ? -5.262 18.281 15.516 1 95.25 80 SER B N 1
ATOM 1674 C CA . SER B 1 80 ? -3.91 18.812 15.383 1 95.25 80 SER B CA 1
ATOM 1675 C C . SER B 1 80 ? -3.619 19.234 13.945 1 95.25 80 SER B C 1
ATOM 1677 O O . SER B 1 80 ? -2.859 20.172 13.711 1 95.25 80 SER B O 1
ATOM 1679 N N . LEU B 1 81 ? -4.18 18.562 12.992 1 95.62 81 LEU B N 1
ATOM 1680 C CA . LEU B 1 81 ? -3.943 18.859 11.578 1 95.62 81 LEU B CA 1
ATOM 1681 C C . LEU B 1 81 ? -4.738 20.094 11.141 1 95.62 81 LEU B C 1
ATOM 1683 O O . LEU B 1 81 ? -4.328 20.797 10.227 1 95.62 81 LEU B O 1
ATOM 1687 N N . ASN B 1 82 ? -5.84 20.359 11.734 1 90.62 82 ASN B N 1
ATOM 1688 C CA . ASN B 1 82 ? -6.742 21.422 11.297 1 90.62 82 ASN B CA 1
ATOM 1689 C C . ASN B 1 82 ? -6.477 22.719 12.055 1 90.62 82 ASN B C 1
ATOM 1691 O O . ASN B 1 82 ? -7.027 23.766 11.711 1 90.62 82 ASN B O 1
ATOM 1695 N N . ASN B 1 83 ? -5.75 22.812 13.016 1 79.31 83 ASN B N 1
ATOM 1696 C CA . ASN B 1 83 ? -5.457 24.016 13.781 1 79.31 83 ASN B CA 1
ATOM 1697 C C . ASN B 1 83 ? -4.512 24.938 13.023 1 79.31 83 ASN B C 1
ATOM 1699 O O . ASN B 1 83 ? -4.891 26.062 12.656 1 79.31 83 ASN B O 1
ATOM 1703 N N . PRO B 1 84 ? -3.018 24.531 12.922 1 69.06 84 PRO B N 1
ATOM 1704 C CA . PRO B 1 84 ? -2.629 25.5 11.891 1 69.06 84 PRO B CA 1
ATOM 1705 C C . PRO B 1 84 ? -3.084 25.078 10.492 1 69.06 84 PRO B C 1
ATOM 1707 O O . PRO B 1 84 ? -3.027 23.891 10.148 1 69.06 84 PRO B O 1
ATOM 1710 N N . GLN B 1 85 ? -3.67 25.984 9.688 1 80.06 85 GLN B N 1
ATOM 1711 C CA . GLN B 1 85 ? -4.348 25.734 8.422 1 80.06 85 GLN B CA 1
ATOM 1712 C C . GLN B 1 85 ? -3.35 25.359 7.328 1 80.06 85 GLN B C 1
ATOM 1714 O O . GLN B 1 85 ? -2.451 26.141 7.012 1 80.06 85 GLN B O 1
ATOM 1719 N N . TYR B 1 86 ? -3.291 24.094 7.086 1 88.88 86 TYR B N 1
ATOM 1720 C CA . TYR B 1 86 ? -2.639 23.625 5.867 1 88.88 86 TYR B CA 1
ATOM 1721 C C . TYR B 1 86 ? -3.475 23.953 4.637 1 88.88 86 TYR B C 1
ATOM 1723 O O . TYR B 1 86 ? -4.672 23.672 4.598 1 88.88 86 TYR B O 1
ATOM 1731 N N . LYS B 1 87 ? -2.898 24.641 3.701 1 91.06 87 LYS B N 1
ATOM 1732 C CA . LYS B 1 87 ? -3.604 25.312 2.617 1 91.06 87 LYS B CA 1
ATOM 1733 C C . LYS B 1 87 ? -4.254 24.312 1.67 1 91.06 87 LYS B C 1
ATOM 1735 O O . LYS B 1 87 ? -5.254 24.625 1.018 1 91.06 87 LYS B O 1
ATOM 1740 N N . TYR B 1 88 ? -3.795 23.125 1.634 1 92.88 88 TYR B N 1
ATOM 1741 C CA . TYR B 1 88 ? -4.176 22.281 0.512 1 92.88 88 TYR B CA 1
ATOM 1742 C C . TYR B 1 88 ? -5.113 21.172 0.966 1 92.88 88 TYR B C 1
ATOM 1744 O O . TYR B 1 88 ? -5.629 20.406 0.143 1 92.88 88 TYR B O 1
ATOM 1752 N N . ASN B 1 89 ? -5.273 21.016 2.326 1 93.5 89 ASN B N 1
ATOM 1753 C CA . ASN B 1 89 ? -6.156 19.984 2.854 1 93.5 89 ASN B CA 1
ATOM 1754 C C . ASN B 1 89 ? -6.98 20.484 4.031 1 93.5 89 ASN B C 1
ATOM 1756 O O . ASN B 1 89 ? -6.477 21.234 4.871 1 93.5 89 ASN B O 1
ATOM 1760 N N . ARG B 1 90 ? -8.289 20.141 4.055 1 92.94 90 ARG B N 1
ATOM 1761 C CA . ARG B 1 90 ? -9.172 20.281 5.203 1 92.94 90 ARG B CA 1
ATOM 1762 C C . ARG B 1 90 ? -10 19.031 5.43 1 92.94 90 ARG B C 1
ATOM 1764 O O . ARG B 1 90 ? -11.211 19.031 5.211 1 92.94 90 ARG B O 1
ATOM 1771 N N . PRO B 1 91 ? -9.266 18.047 5.871 1 94.94 91 PRO B N 1
ATOM 1772 C CA . PRO B 1 91 ? -9.969 16.766 5.984 1 94.94 91 PRO B CA 1
ATOM 1773 C C . PRO B 1 91 ? -11.055 16.781 7.059 1 94.94 91 PRO B C 1
ATOM 1775 O O . PRO B 1 91 ? -10.898 17.438 8.094 1 94.94 91 PRO B O 1
ATOM 1778 N N . GLY B 1 92 ? -12.133 16.125 6.801 1 95.62 92 GLY B N 1
ATOM 1779 C CA . GLY B 1 92 ? -13.172 15.906 7.801 1 95.62 92 GLY B CA 1
ATOM 1780 C C . GLY B 1 92 ? -13.125 14.523 8.414 1 95.62 92 GLY B C 1
ATOM 1781 O O . GLY B 1 92 ? -12.367 13.664 7.957 1 95.62 92 GLY B O 1
ATOM 1782 N N . LEU B 1 93 ? -13.812 14.406 9.5 1 96.69 93 LEU B N 1
ATOM 1783 C CA . LEU B 1 93 ? -14.078 13.086 10.062 1 96.69 93 LEU B CA 1
ATOM 1784 C C . LEU B 1 93 ? -15.383 12.516 9.516 1 96.69 93 LEU B C 1
ATOM 1786 O O . LEU B 1 93 ? -16.391 13.234 9.422 1 96.69 93 LEU B O 1
ATOM 1790 N N . VAL B 1 94 ? -15.266 11.312 9.141 1 96.56 94 VAL B N 1
ATOM 1791 C CA . VAL B 1 94 ? -16.438 10.68 8.547 1 96.56 94 VAL B CA 1
ATOM 1792 C C . VAL B 1 94 ? -16.75 9.375 9.273 1 96.56 94 VAL B C 1
ATOM 1794 O O . VAL B 1 94 ? -15.844 8.586 9.57 1 96.56 94 VAL B O 1
ATOM 1797 N N . ILE B 1 95 ? -17.953 9.164 9.609 1 94.38 95 ILE B N 1
ATOM 1798 C CA . ILE B 1 95 ? -18.438 7.863 10.055 1 94.38 95 ILE B CA 1
ATOM 1799 C C . ILE B 1 95 ? -18.984 7.082 8.867 1 94.38 95 ILE B C 1
ATOM 1801 O O . ILE B 1 95 ? -20 7.461 8.289 1 94.38 95 ILE B O 1
ATOM 1805 N N . PRO B 1 96 ? -18.266 6.051 8.523 1 89.75 96 PRO B N 1
ATOM 1806 C CA . PRO B 1 96 ? -18.766 5.328 7.352 1 89.75 96 PRO B CA 1
ATOM 1807 C C . PRO B 1 96 ? -20.141 4.711 7.582 1 89.75 96 PRO B C 1
ATOM 1809 O O . PRO B 1 96 ? -20.438 4.242 8.688 1 89.75 96 PRO B O 1
ATOM 1812 N N . GLU B 1 97 ? -20.938 4.598 6.52 1 84.25 97 GLU B N 1
ATOM 1813 C CA . GLU B 1 97 ? -22.297 4.066 6.613 1 84.25 97 GLU B CA 1
ATOM 1814 C C . GLU B 1 97 ? -22.281 2.588 6.996 1 84.25 97 GLU B C 1
ATOM 1816 O O . GLU B 1 97 ? -23.141 2.133 7.758 1 84.25 97 GLU B O 1
ATOM 1821 N N . TRP B 1 98 ? -21.328 1.904 6.535 1 80.75 98 TRP B N 1
ATOM 1822 C CA . TRP B 1 98 ? -21.297 0.454 6.688 1 80.75 98 TRP B CA 1
ATOM 1823 C C . TRP B 1 98 ? -20.672 0.067 8.031 1 80.75 98 TRP B C 1
ATOM 1825 O O . TRP B 1 98 ? -20.734 -1.097 8.438 1 80.75 98 TRP B O 1
ATOM 1835 N N . ASP B 1 99 ? -20.047 0.995 8.758 1 85.94 99 ASP B N 1
ATOM 1836 C CA . ASP B 1 99 ? -19.453 0.751 10.078 1 85.94 99 ASP B CA 1
ATOM 1837 C C . ASP B 1 99 ? -19.625 1.963 10.984 1 85.94 99 ASP B C 1
ATOM 1839 O O . ASP B 1 99 ? -18.703 2.766 11.148 1 85.94 99 ASP B O 1
ATOM 1843 N N . PRO B 1 100 ? -20.719 2.01 11.695 1 88.75 100 PRO B N 1
ATOM 1844 C CA . PRO B 1 100 ? -21.031 3.18 12.516 1 88.75 100 PRO B CA 1
ATOM 1845 C C . PRO B 1 100 ? -20.109 3.305 13.734 1 88.75 100 PRO B C 1
ATOM 1847 O O . PRO B 1 100 ? -20.109 4.34 14.398 1 88.75 100 PRO B O 1
ATOM 1850 N N . SER B 1 101 ? -19.375 2.316 14.008 1 93.19 101 SER B N 1
ATOM 1851 C CA . SER B 1 101 ? -18.484 2.334 15.156 1 93.19 101 SER B CA 1
ATOM 1852 C C . SER B 1 101 ? -17.078 2.801 14.766 1 93.19 101 SER B C 1
ATOM 1854 O O . SER B 1 101 ? -16.172 2.803 15.586 1 93.19 101 SER B O 1
ATOM 1856 N N . ALA B 1 102 ? -16.969 3.236 13.531 1 95.31 102 ALA B N 1
ATOM 1857 C CA . ALA B 1 102 ? -15.648 3.654 13.047 1 95.31 102 ALA B CA 1
ATOM 1858 C C . ALA B 1 102 ? -15.664 5.121 12.625 1 95.31 102 ALA B C 1
ATOM 1860 O O . ALA B 1 102 ? -16.719 5.66 12.266 1 95.31 102 ALA B O 1
ATOM 1861 N N . ILE B 1 103 ? -14.555 5.723 12.742 1 97 103 ILE B N 1
ATOM 1862 C CA . ILE B 1 103 ? -14.344 7.035 12.148 1 97 103 ILE B CA 1
ATOM 1863 C C . ILE B 1 103 ? -13.148 6.984 11.195 1 97 103 ILE B C 1
ATOM 1865 O O . ILE B 1 103 ? -12.188 6.246 11.43 1 97 103 ILE B O 1
ATOM 1869 N N . ASN B 1 104 ? -13.297 7.789 10.117 1 97.88 104 ASN B N 1
ATOM 1870 C CA . ASN B 1 104 ? -12.242 7.848 9.117 1 97.88 104 ASN B CA 1
ATOM 1871 C C . ASN B 1 104 ? -11.852 9.289 8.797 1 97.88 104 ASN B C 1
ATOM 1873 O O . ASN B 1 104 ? -12.672 10.203 8.93 1 97.88 104 ASN B O 1
ATOM 1877 N N . MET B 1 105 ? -10.664 9.484 8.445 1 98.06 105 MET B N 1
ATOM 1878 C CA . MET B 1 105 ? -10.141 10.727 7.891 1 98.06 105 MET B CA 1
ATOM 1879 C C . MET B 1 105 ? -9.273 10.453 6.668 1 98.06 105 MET B C 1
ATOM 1881 O O . MET B 1 105 ? -8.367 9.609 6.719 1 98.06 105 MET B O 1
ATOM 1885 N N . THR B 1 106 ? -9.547 11.133 5.613 1 98.06 106 THR B N 1
ATOM 1886 C CA . THR B 1 106 ? -8.766 10.953 4.395 1 98.06 106 THR B CA 1
ATOM 1887 C C . THR B 1 106 ? -8.016 12.234 4.039 1 98.06 106 THR B C 1
ATOM 1889 O O . THR B 1 106 ? -8.586 13.328 4.082 1 98.06 106 THR B O 1
ATOM 1892 N N . VAL B 1 107 ? -6.777 12.094 3.781 1 98.12 107 VAL B N 1
ATOM 1893 C CA . VAL B 1 107 ? -5.973 13.203 3.281 1 98.12 107 VAL B CA 1
ATOM 1894 C C . VAL B 1 107 ? -5.453 12.875 1.882 1 98.12 107 VAL B C 1
ATOM 1896 O O . VAL B 1 107 ? -5.309 11.703 1.526 1 98.12 107 VAL B O 1
ATOM 1899 N N . VAL B 1 108 ? -5.195 13.891 1.074 1 97.88 108 VAL B N 1
ATOM 1900 C CA . VAL B 1 108 ? -4.773 13.727 -0.313 1 97.88 108 VAL B CA 1
ATOM 1901 C C . VAL B 1 108 ? -3.457 14.461 -0.542 1 97.88 108 VAL B C 1
ATOM 1903 O O . VAL B 1 108 ? -3.373 15.68 -0.344 1 97.88 108 VAL B O 1
ATOM 1906 N N . ASP B 1 109 ? -2.467 13.719 -0.963 1 98.06 109 ASP B N 1
ATOM 1907 C CA . ASP B 1 109 ? -1.151 14.328 -1.121 1 98.06 109 ASP B CA 1
ATOM 1908 C C . ASP B 1 109 ? -1.054 15.086 -2.443 1 98.06 109 ASP B C 1
ATOM 1910 O O . ASP B 1 109 ? -1.994 15.086 -3.238 1 98.06 109 ASP B O 1
ATOM 1914 N N . PRO B 1 110 ? -0.008 15.75 -2.764 1 97.06 110 PRO B N 1
ATOM 1915 C CA . PRO B 1 110 ? 0.112 16.656 -3.916 1 97.06 110 PRO B CA 1
ATOM 1916 C C . PRO B 1 110 ? -0.071 15.922 -5.246 1 97.06 110 PRO B C 1
ATOM 1918 O O . PRO B 1 110 ? -0.354 16.562 -6.266 1 97.06 110 PRO B O 1
ATOM 1921 N N . VAL B 1 111 ? 0.097 14.656 -5.281 1 96.56 111 VAL B N 1
ATOM 1922 C CA . VAL B 1 111 ? 0.04 13.945 -6.559 1 96.56 111 VAL B CA 1
ATOM 1923 C C . VAL B 1 111 ? -1.233 13.109 -6.625 1 96.56 111 VAL B C 1
ATOM 1925 O O . VAL B 1 111 ? -1.421 12.328 -7.562 1 96.56 111 VAL B O 1
ATOM 1928 N N . GLY B 1 112 ? -2.051 13.172 -5.629 1 97.31 112 GLY B N 1
ATOM 1929 C CA . GLY B 1 112 ? -3.352 12.516 -5.641 1 97.31 112 GLY B CA 1
ATOM 1930 C C . GLY B 1 112 ? -3.391 11.242 -4.828 1 97.31 112 GLY B C 1
ATOM 1931 O O . GLY B 1 112 ? -4.422 10.57 -4.766 1 97.31 112 GLY B O 1
ATOM 1932 N N . ASN B 1 113 ? -2.295 10.797 -4.246 1 98.31 113 ASN B N 1
ATOM 1933 C CA . ASN B 1 113 ? -2.348 9.664 -3.328 1 98.31 113 ASN B CA 1
ATOM 1934 C C . ASN B 1 113 ? -3.234 9.961 -2.123 1 98.31 113 ASN B C 1
ATOM 1936 O O . ASN B 1 113 ? -3.201 11.062 -1.578 1 98.31 113 ASN B O 1
ATOM 1940 N N . ARG B 1 114 ? -3.951 8.992 -1.704 1 98.44 114 ARG B N 1
ATOM 1941 C CA . ARG B 1 114 ? -4.883 9.156 -0.592 1 98.44 114 ARG B CA 1
ATOM 1942 C C . ARG B 1 114 ? -4.508 8.242 0.57 1 98.44 114 ARG B C 1
ATOM 1944 O O . ARG B 1 114 ? -4.25 7.051 0.373 1 98.44 114 ARG B O 1
ATOM 1951 N N . LEU B 1 115 ? -4.422 8.75 1.683 1 98.75 115 LEU B N 1
ATOM 1952 C CA . LEU B 1 115 ? -4.293 8.016 2.938 1 98.75 115 LEU B CA 1
ATOM 1953 C C . LEU B 1 115 ? -5.566 8.133 3.77 1 98.75 115 LEU B C 1
ATOM 1955 O O . LEU B 1 115 ? -6.02 9.242 4.066 1 98.75 115 LEU B O 1
ATOM 1959 N N . THR B 1 116 ? -6.145 7.055 4.105 1 98.38 116 THR B N 1
ATOM 1960 C CA . THR B 1 116 ? -7.309 7.043 4.984 1 98.38 116 THR B CA 1
ATOM 1961 C C . THR B 1 116 ? -6.961 6.422 6.336 1 98.38 116 THR B C 1
ATOM 1963 O O . THR B 1 116 ? -6.648 5.23 6.414 1 98.38 116 THR B O 1
ATOM 1966 N N . PHE B 1 117 ? -7.012 7.227 7.32 1 98.56 117 PHE B N 1
ATOM 1967 C CA . PHE B 1 117 ? -6.832 6.785 8.695 1 98.56 117 PHE B CA 1
ATOM 1968 C C . PHE B 1 117 ? -8.156 6.363 9.312 1 98.56 117 PHE B C 1
ATOM 1970 O O . PHE B 1 117 ? -9.172 7.051 9.148 1 98.56 117 PHE B O 1
ATOM 1977 N N . GLU B 1 118 ? -8.117 5.27 9.984 1 98.06 118 GLU B N 1
ATOM 1978 C CA . GLU B 1 118 ? -9.359 4.746 10.539 1 98.06 118 GLU B CA 1
ATOM 1979 C C . GLU B 1 118 ? -9.172 4.332 12 1 98.06 118 GLU B C 1
ATOM 1981 O O . GLU B 1 118 ? -8.148 3.744 12.359 1 98.06 118 GLU B O 1
ATOM 1986 N N . GLU B 1 119 ? -10.133 4.637 12.789 1 97.94 119 GLU B N 1
ATOM 1987 C CA . GLU B 1 119 ? -10.195 4.211 14.18 1 97.94 119 GLU B CA 1
ATOM 1988 C C . GLU B 1 119 ? -11.578 3.672 14.539 1 97.94 119 GLU B C 1
ATOM 1990 O O . GLU B 1 119 ? -12.586 4.312 14.242 1 97.94 119 GLU B O 1
ATOM 1995 N N . ARG B 1 120 ? -11.633 2.439 15.055 1 92.81 120 ARG B N 1
ATOM 1996 C CA . ARG B 1 120 ? -12.875 1.924 15.609 1 92.81 120 ARG B CA 1
ATOM 1997 C C . ARG B 1 120 ? -13.062 2.365 17.062 1 92.81 120 ARG B C 1
ATOM 1999 O O . ARG B 1 120 ? -12.133 2.271 17.859 1 92.81 120 ARG B O 1
ATOM 2006 N N . GLU B 1 121 ? -14.133 3.125 17.203 1 79.88 121 GLU B N 1
ATOM 2007 C CA . GLU B 1 121 ? -14.469 3.627 18.531 1 79.88 121 GLU B CA 1
ATOM 2008 C C . GLU B 1 121 ? -15.508 2.736 19.203 1 79.88 121 GLU B C 1
ATOM 2010 O O . GLU B 1 121 ? -16.453 2.277 18.562 1 79.88 121 GLU B O 1
ATOM 2015 N N . GLY B 1 122 ? -15.141 1.927 20.359 1 62.91 122 GLY B N 1
ATOM 2016 C CA . GLY B 1 122 ? -16.047 1.102 21.141 1 62.91 122 GLY B CA 1
ATOM 2017 C C . GLY B 1 122 ? -15.336 0.045 21.953 1 62.91 122 GLY B C 1
ATOM 2018 O O . GLY B 1 122 ? -14.148 -0.21 21.75 1 62.91 122 GLY B O 1
#

Solvent-accessible surface area (backbone atoms only — not comparable to full-atom values): 13219 Å² total; per-residue (Å²): 120,52,44,60,28,42,36,37,38,47,90,49,70,68,63,47,43,49,47,46,32,71,56,69,56,30,42,77,76,49,75,45,57,91,48,90,92,46,56,46,37,33,37,35,30,53,87,80,43,53,38,33,42,24,44,46,86,79,46,28,35,54,26,34,34,36,38,30,37,53,32,81,60,51,68,62,50,50,50,62,50,62,62,70,76,48,91,85,58,82,66,57,81,40,63,46,89,92,40,77,48,29,40,33,34,53,48,66,48,97,58,49,29,34,44,34,42,24,27,72,61,130,120,51,44,60,27,43,36,37,38,46,90,48,70,68,64,46,43,48,47,46,32,70,58,69,56,30,41,78,75,50,75,45,56,90,47,90,93,45,55,46,38,32,37,34,30,52,87,80,45,54,38,31,43,23,43,46,86,81,45,27,35,54,25,35,33,35,40,31,36,54,33,82,60,50,68,63,50,51,50,61,51,62,60,68,76,48,91,84,59,81,66,58,82,40,64,45,87,92,41,77,48,29,39,33,36,52,49,65,49,98,58,48,30,33,43,32,42,24,27,72,61,131

Foldseek 3Di:
DDDDEEEAEDADDVLQCCPVPVQLNWAWPDWDDPDDPGWIWTWIDDVSHIYIYTPDPPSDAFQAEDEAEADPPVVVSLVSNPVPPDPPDNWDWDQDPVHNQKIWTWDAGPRNYIYIYMHGHD/DDDDEEEAEDADDVLQCVPVPVQLNWAWPDWDDPDDPGWIWTWIDDVSHIYIYTPDPPSDAFQAEDEAEADPPVVVSLVSNPVPPDPPDNWDWDQDPVHNQKIWTWDAGPRNYIYIYMHGHD

Sequence (244 aa):
MPTVIPVLRIYDYNKTIEFYVNWLGFKIDWEHRFEDNTPVYMQVSKGDILLNLSEHHGDGSPNGRVRILNFKGLRAYHQSLNNPQYKYNRPGLVIPEWDPSAINMTVVDPVGNRLTFEEREGMPTVIPVLRIYDYNKTIEFYVNWLGFKIDWEHRFEDNTPVYMQVSKGDILLNLSEHHGDGSPNGRVRILNFKGLRAYHQSLNNPQYKYNRPGLVIPEWDPSAINMTVVDPVGNRLTFEEREG

pLDDT: mean 95.18, std 5.72, range [62.91, 98.88]

Organism: NCBI:txid1302689